Protein AF-K1SE15-F1 (afdb_monomer)

Secondary structure (DSSP, 8-state):
--TTT---------SS-EEEEEE-SSSTTEEEEEE--SS--SS-EEEEETTSS-EEESS---TT--EEEEEE-SSSEEEEEE-B-STTGGGS--EEEEEETTT--EEEEE---SGGGGEETTTTEE-BSEEEEEE-TTSSEEEEEETTS-EEEEETTT--EEEEE----SSS------

Mean predicted aligned error: 4.51 Å

Foldseek 3Di:
DPPVPPDDDDQDDDPADKADWDADPADGQKIWIFRDDVFADQQTIWIAGSNNPDTDRLARDDPLFRKDQWDDQENFKIKTWTWFQDPSNVPDDTAIWIAGNVPRDIDDQDKDDDQLLQDADVPDGRTMYFDHWHAHHVRQWIWTAGSNQWIWIAGRPPRDIDTDDHPQDPPPHGDHDD

Structure (mmCIF, N/CA/C/O backbone):
data_AF-K1SE15-F1
#
_entry.id   AF-K1SE15-F1
#
loop_
_atom_site.group_PDB
_atom_site.id
_atom_site.type_symbol
_atom_site.label_atom_id
_atom_site.label_alt_id
_atom_site.label_comp_id
_atom_site.label_asym_id
_atom_site.label_entity_id
_atom_site.label_seq_id
_atom_site.pdbx_PDB_ins_code
_atom_site.Cartn_x
_atom_site.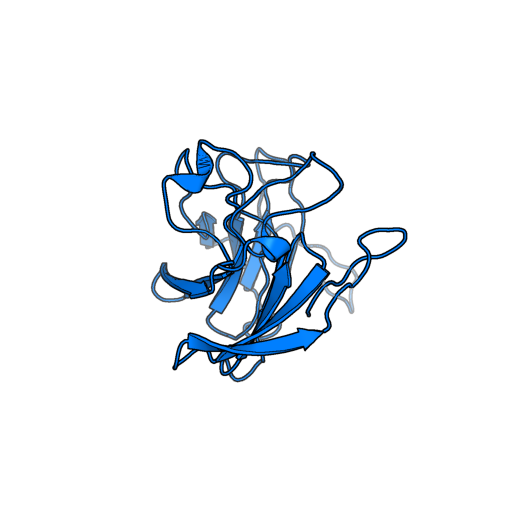Cartn_y
_atom_site.Cartn_z
_atom_site.occupancy
_atom_site.B_iso_or_equiv
_atom_site.auth_seq_id
_atom_site.auth_comp_id
_atom_site.auth_asym_id
_atom_site.auth_atom_id
_atom_site.pdbx_PDB_model_num
ATOM 1 N N . MET A 1 1 ? -14.853 11.229 15.461 1.00 87.12 1 MET A N 1
ATOM 2 C CA . MET A 1 1 ? -15.793 12.355 15.628 1.00 87.12 1 MET A CA 1
A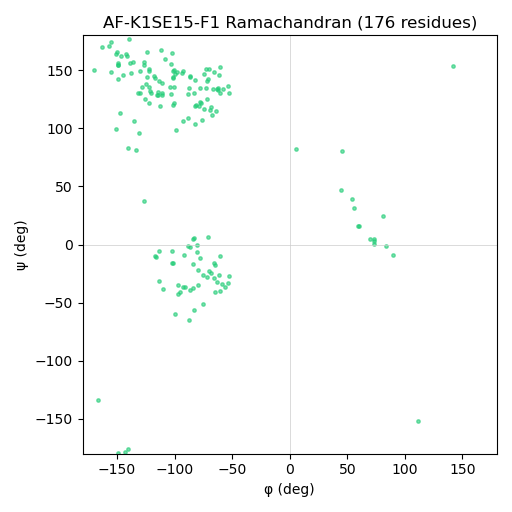TOM 3 C C . MET A 1 1 ? -17.181 11.862 15.281 1.00 87.12 1 MET A C 1
ATOM 5 O O . MET A 1 1 ? -17.353 11.275 14.219 1.00 87.12 1 MET A O 1
ATOM 9 N N . ASN A 1 2 ? -18.148 12.074 16.161 1.00 92.06 2 ASN A N 1
ATOM 10 C CA . ASN A 1 2 ? -19.554 11.921 15.830 1.00 92.06 2 ASN A CA 1
ATOM 11 C C . ASN A 1 2 ? -19.973 13.118 14.964 1.00 92.06 2 ASN A C 1
ATOM 13 O O . ASN A 1 2 ? -19.895 14.257 15.413 1.00 92.06 2 ASN A O 1
ATOM 17 N N . LEU A 1 3 ? -20.379 12.871 13.716 1.00 93.56 3 LEU A N 1
ATOM 18 C CA . LEU A 1 3 ? -20.700 13.947 12.768 1.00 93.56 3 LEU A CA 1
ATOM 19 C C . LEU A 1 3 ? -21.985 14.707 13.125 1.00 93.56 3 LEU A C 1
ATOM 21 O O . LEU A 1 3 ? -22.136 15.855 12.721 1.00 93.56 3 LEU A O 1
ATOM 25 N N . SER A 1 4 ? -22.892 14.092 13.886 1.00 97.25 4 SER A N 1
ATOM 26 C CA . SER A 1 4 ? -24.151 14.716 14.303 1.00 97.25 4 SER A CA 1
ATOM 27 C C . SER A 1 4 ? -23.980 15.582 15.549 1.00 97.25 4 SER A C 1
ATOM 29 O O . SER A 1 4 ? -24.623 16.621 15.660 1.00 97.25 4 SER A O 1
ATOM 31 N N . THR A 1 5 ? -23.138 15.158 16.498 1.00 97.31 5 THR A N 1
ATOM 32 C CA . THR A 1 5 ? -22.954 15.854 17.786 1.00 97.31 5 THR A CA 1
ATOM 33 C C . THR A 1 5 ? -21.677 16.688 17.856 1.00 97.31 5 THR A C 1
ATOM 35 O O . THR A 1 5 ? -21.538 17.511 18.756 1.00 97.31 5 THR A O 1
ATOM 38 N N . GLY A 1 6 ? -20.726 16.474 16.944 1.00 97.31 6 GLY A N 1
ATOM 39 C CA . GLY A 1 6 ? -19.388 17.068 16.998 1.00 97.31 6 GLY A CA 1
ATOM 40 C C . GLY A 1 6 ? -18.476 16.454 18.064 1.00 97.31 6 GLY A C 1
ATOM 41 O O . GLY A 1 6 ? -17.322 16.859 18.184 1.00 97.31 6 GLY A O 1
ATOM 42 N N . GLU A 1 7 ? -18.955 15.467 18.826 1.00 97.19 7 GLU A N 1
ATOM 43 C CA . GLU A 1 7 ? -18.184 14.833 19.892 1.00 97.19 7 GLU A CA 1
ATOM 44 C C . GLU A 1 7 ? -16.939 14.132 19.331 1.00 97.19 7 GLU A C 1
ATOM 46 O O . GLU A 1 7 ? -16.998 13.381 18.348 1.00 97.19 7 GLU A O 1
ATOM 51 N N . VAL A 1 8 ? -15.790 14.367 19.963 1.00 95.19 8 VAL A N 1
ATOM 52 C CA . VAL A 1 8 ? -14.519 13.732 19.613 1.00 95.19 8 VAL A CA 1
ATOM 53 C C . VAL A 1 8 ? -14.108 12.803 20.742 1.00 95.19 8 VAL A C 1
ATOM 55 O O . VAL A 1 8 ? -13.873 13.235 21.865 1.00 95.19 8 VAL A O 1
ATOM 58 N N . THR A 1 9 ? -13.981 11.524 20.412 1.00 93.94 9 THR A N 1
ATOM 59 C CA . THR A 1 9 ? -13.481 10.495 21.321 1.00 93.94 9 THR A CA 1
ATOM 60 C C . THR A 1 9 ? -12.024 10.208 20.997 1.00 93.94 9 THR A C 1
ATOM 62 O O . THR A 1 9 ? -11.648 10.080 19.829 1.00 93.94 9 THR A O 1
ATOM 65 N N . LYS A 1 10 ? -11.204 10.106 22.039 1.00 95.31 10 LYS A N 1
ATOM 66 C CA . LYS A 1 10 ? -9.825 9.638 21.927 1.00 95.31 10 LYS A CA 1
ATOM 67 C C . LYS A 1 10 ? -9.811 8.128 21.668 1.00 95.31 10 LYS A C 1
ATOM 69 O O . LYS A 1 10 ? -10.524 7.400 22.348 1.00 95.31 10 LYS A O 1
ATOM 74 N N . VAL A 1 11 ? -8.983 7.686 20.720 1.00 96.19 11 VAL A N 1
ATOM 75 C CA . VAL A 1 11 ? -8.812 6.262 20.374 1.00 96.19 11 VAL A CA 1
ATOM 76 C C . VAL A 1 11 ? -7.551 5.697 21.036 1.00 96.19 11 VAL A C 1
ATOM 78 O O . VAL A 1 11 ? -7.644 4.804 21.868 1.00 96.19 11 VAL A O 1
ATOM 81 N N . ILE A 1 12 ? -6.381 6.262 20.724 1.00 96.38 12 ILE A N 1
ATOM 82 C CA . ILE A 1 12 ? -5.067 5.861 21.259 1.00 96.38 12 ILE A CA 1
ATOM 83 C C . ILE A 1 12 ? -4.142 7.083 21.392 1.00 96.38 12 ILE A C 1
ATOM 85 O O . ILE A 1 12 ? -4.394 8.109 20.759 1.00 96.38 12 ILE A O 1
ATOM 89 N N . ASP A 1 13 ? -3.072 6.962 22.184 1.00 96.56 13 ASP A N 1
ATOM 90 C CA . ASP A 1 13 ? -1.899 7.850 22.121 1.00 96.56 13 ASP A CA 1
ATOM 91 C C . ASP A 1 13 ? -0.756 7.152 21.375 1.00 96.56 13 ASP A C 1
ATOM 93 O O . ASP A 1 13 ? -0.600 5.934 21.469 1.00 96.56 13 ASP A O 1
ATOM 97 N N . THR A 1 14 ? 0.079 7.928 20.685 1.00 97.00 14 THR A N 1
ATOM 98 C CA . THR A 1 14 ? 1.306 7.442 20.041 1.00 97.00 14 THR A CA 1
ATOM 99 C C . THR A 1 14 ? 2.510 8.229 20.543 1.00 97.00 14 THR A C 1
ATOM 101 O O . THR A 1 14 ? 2.432 9.440 20.736 1.00 97.00 14 THR A O 1
ATOM 104 N N . GLU A 1 15 ? 3.656 7.567 20.693 1.00 96.50 15 GLU A N 1
ATOM 105 C CA . GLU A 1 15 ? 4.931 8.223 21.046 1.00 96.50 15 GLU A CA 1
ATOM 106 C C . GLU A 1 15 ? 5.627 8.875 19.837 1.00 96.50 15 GLU A C 1
ATOM 108 O O . GLU A 1 15 ? 6.697 9.468 19.949 1.00 96.50 15 GLU A O 1
ATOM 113 N N . PHE A 1 16 ? 5.016 8.761 18.660 1.00 96.88 16 PHE A N 1
ATOM 114 C CA . PHE A 1 16 ? 5.502 9.299 17.399 1.00 96.88 16 PHE A CA 1
ATOM 115 C C . PHE A 1 16 ? 4.461 10.216 16.752 1.00 96.88 16 PHE A C 1
ATOM 117 O O . PHE A 1 16 ? 3.282 10.218 17.120 1.00 96.88 16 PHE A O 1
ATOM 124 N N . LYS A 1 17 ? 4.894 10.997 15.758 1.00 97.31 17 LYS A N 1
ATOM 125 C CA . LYS A 1 17 ? 4.007 11.874 14.993 1.00 97.31 17 LYS A CA 1
ATOM 126 C C . LYS A 1 17 ? 3.082 11.030 14.118 1.00 97.31 17 LYS A C 1
ATOM 128 O O . LYS A 1 17 ? 3.541 10.367 13.196 1.00 97.31 17 LYS A O 1
ATOM 133 N N . THR A 1 18 ? 1.782 11.087 14.388 1.00 96.81 18 THR A N 1
ATOM 134 C CA . THR A 1 18 ? 0.779 10.407 13.562 1.00 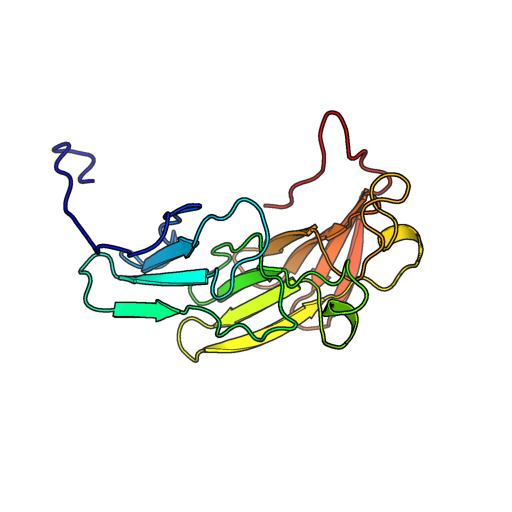96.81 18 THR A CA 1
ATOM 135 C C . THR A 1 18 ? 0.502 11.199 12.280 1.00 96.81 18 THR A C 1
ATOM 137 O O . THR A 1 18 ? 0.303 12.415 12.324 1.00 96.81 18 THR A O 1
ATOM 140 N N . GLY A 1 19 ? 0.455 10.506 11.143 1.00 95.62 19 GLY A N 1
ATOM 141 C CA . GLY A 1 19 ? 0.062 11.041 9.841 1.00 95.62 19 GLY A CA 1
ATOM 142 C C . GLY A 1 19 ? -0.802 10.062 9.047 1.00 95.62 19 GLY A C 1
ATOM 143 O O . GLY A 1 19 ? -1.086 8.955 9.502 1.00 95.62 19 GLY A O 1
ATOM 144 N N . HIS A 1 20 ? -1.248 10.505 7.869 1.00 95.12 20 HIS A N 1
ATOM 145 C CA . HIS A 1 20 ? -1.955 9.689 6.872 1.00 95.12 20 HIS A CA 1
ATOM 146 C C . HIS A 1 20 ? -3.063 8.772 7.437 1.00 95.12 20 HIS A C 1
ATOM 148 O O . HIS A 1 20 ? -3.148 7.585 7.125 1.00 95.12 20 HIS A O 1
ATOM 154 N N . ILE A 1 21 ? -3.917 9.328 8.302 1.00 96.50 21 ILE A N 1
ATOM 155 C CA . ILE A 1 21 ? -4.984 8.572 8.965 1.00 96.50 21 ILE A CA 1
ATOM 156 C C . ILE A 1 21 ? -6.083 8.232 7.956 1.00 96.50 21 ILE A C 1
ATOM 158 O O . ILE A 1 21 ? -6.677 9.113 7.334 1.00 96.50 21 ILE A O 1
ATOM 162 N N . GLN A 1 22 ? -6.400 6.948 7.852 1.00 96.31 22 GLN A N 1
ATOM 163 C CA . GLN A 1 22 ? -7.435 6.395 6.997 1.00 96.31 22 GLN A CA 1
ATOM 164 C C . GLN A 1 22 ? -8.395 5.559 7.835 1.00 96.31 22 GLN A C 1
ATOM 166 O O . GLN A 1 22 ? -7.989 4.612 8.505 1.00 96.31 22 GLN A O 1
ATOM 171 N N . ALA A 1 23 ? -9.684 5.879 7.757 1.00 95.56 23 ALA A N 1
ATOM 172 C CA . ALA A 1 23 ? -10.734 4.991 8.234 1.00 95.56 23 ALA A CA 1
ATOM 173 C C . ALA A 1 23 ? -11.137 4.031 7.107 1.00 95.56 23 ALA A C 1
ATOM 175 O O . ALA A 1 23 ? -11.346 4.458 5.965 1.00 95.56 23 ALA A O 1
ATOM 176 N N . SER A 1 24 ? -11.281 2.747 7.428 1.00 96.12 24 SER A N 1
ATOM 177 C CA . SER A 1 24 ? -11.761 1.750 6.475 1.00 96.12 24 SER A CA 1
ATOM 178 C C . SER A 1 24 ? -13.164 2.103 5.991 1.00 96.12 24 SER A C 1
ATOM 180 O O . SER A 1 24 ? -14.087 2.336 6.774 1.00 96.12 24 SER A O 1
ATOM 182 N N . ARG A 1 25 ? -13.344 2.091 4.669 1.00 92.94 25 ARG A N 1
ATOM 183 C CA . ARG A 1 25 ? -14.658 2.246 4.022 1.00 92.94 25 ARG A CA 1
ATOM 184 C C . ARG A 1 25 ? -15.461 0.940 4.010 1.00 92.94 25 ARG A C 1
ATOM 186 O O . ARG A 1 25 ? -16.608 0.939 3.576 1.00 92.94 25 ARG A O 1
ATOM 193 N N . PHE A 1 26 ? -14.850 -0.164 4.441 1.00 95.25 26 PHE A N 1
ATOM 194 C CA . PHE A 1 26 ? -15.376 -1.521 4.285 1.00 95.25 26 PHE A CA 1
ATOM 195 C C . PHE A 1 26 ? -15.739 -2.182 5.616 1.00 95.25 26 PHE A C 1
ATOM 197 O O . PHE A 1 26 ? -16.656 -3.003 5.673 1.00 95.25 26 PHE A O 1
ATOM 204 N N . THR A 1 27 ? -15.023 -1.833 6.682 1.00 96.88 27 THR A N 1
ATOM 205 C CA . THR A 1 27 ? -15.246 -2.361 8.026 1.00 96.88 27 THR A CA 1
ATOM 206 C C . THR A 1 27 ? -15.199 -1.194 9.012 1.00 96.88 27 THR A C 1
ATOM 208 O O . THR A 1 27 ? -14.120 -0.657 9.270 1.00 96.88 27 THR A O 1
ATOM 211 N N . PRO A 1 28 ? -16.351 -0.758 9.551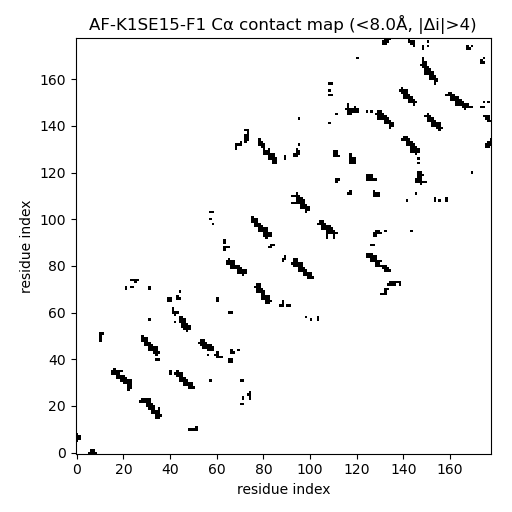 1.00 95.88 28 PRO A N 1
ATOM 212 C CA . PRO A 1 28 ? -16.392 0.330 10.517 1.00 95.88 28 PRO A CA 1
ATOM 213 C C . PRO A 1 28 ? -15.464 0.077 11.706 1.00 95.88 28 PRO A C 1
ATOM 215 O O . PRO A 1 28 ? -15.425 -1.024 12.249 1.00 95.88 28 PRO A O 1
ATOM 218 N N . GLY A 1 29 ? -14.739 1.115 12.113 1.00 96.44 29 GLY A N 1
ATOM 219 C CA . GLY A 1 29 ? -13.842 1.068 13.264 1.00 96.44 29 GLY A CA 1
ATOM 220 C C . GLY A 1 29 ? -12.413 0.631 12.954 1.00 96.44 29 GLY A C 1
ATOM 221 O O . GLY A 1 29 ? -11.565 0.789 13.819 1.00 96.44 29 GLY A O 1
ATOM 222 N N . GLU A 1 30 ? -12.104 0.147 11.752 1.00 98.25 30 GLU A N 1
ATOM 223 C CA . GLU A 1 30 ? -10.720 -0.147 11.366 1.00 98.25 30 GLU A CA 1
ATOM 224 C C . GLU A 1 30 ? -10.005 1.109 10.876 1.00 98.25 30 GLU A C 1
ATOM 226 O O . GLU A 1 30 ? -10.525 1.838 10.024 1.00 98.25 30 GLU A O 1
ATOM 231 N N . ILE A 1 31 ? -8.810 1.357 11.410 1.00 98.19 31 ILE A N 1
ATOM 232 C CA . ILE A 1 31 ? -8.031 2.563 11.142 1.00 98.19 31 ILE A CA 1
ATOM 233 C C . ILE A 1 31 ? -6.598 2.162 10.794 1.00 98.19 31 ILE A C 1
ATOM 235 O O . ILE A 1 31 ? -5.960 1.403 11.520 1.00 98.19 31 ILE A O 1
ATOM 239 N N . VAL A 1 32 ? -6.086 2.709 9.693 1.00 98.19 32 VAL A N 1
ATOM 240 C CA . VAL A 1 32 ? -4.669 2.652 9.312 1.00 98.19 32 VAL A CA 1
ATOM 241 C C . VAL A 1 32 ? -4.104 4.057 9.362 1.00 98.19 32 VAL A C 1
ATOM 243 O O . VAL A 1 32 ? -4.780 5.019 9.007 1.00 98.19 32 VAL A O 1
ATOM 246 N N . PHE A 1 33 ? -2.875 4.186 9.833 1.00 97.69 33 PHE A N 1
ATOM 247 C CA . PHE A 1 33 ? -2.166 5.456 9.926 1.00 97.69 33 PHE A CA 1
ATOM 248 C C . PHE A 1 33 ? -0.661 5.203 9.908 1.00 97.69 33 PHE A C 1
ATOM 250 O O . PHE A 1 33 ? -0.216 4.049 9.941 1.00 97.69 33 PHE A O 1
ATOM 257 N N . CYS A 1 34 ? 0.129 6.276 9.868 1.00 97.75 34 CYS A N 1
ATOM 258 C CA . CYS A 1 34 ? 1.577 6.160 9.833 1.00 97.75 34 CYS A CA 1
ATOM 259 C C . CYS A 1 34 ? 2.308 6.950 10.919 1.00 97.75 34 CYS A C 1
ATOM 261 O O . CYS A 1 34 ? 1.807 7.945 11.448 1.00 97.75 34 CYS A O 1
ATOM 263 N N . ASN A 1 35 ? 3.530 6.499 11.208 1.00 97.75 35 ASN A N 1
ATOM 264 C CA . ASN A 1 35 ? 4.572 7.322 11.806 1.00 97.75 35 ASN A CA 1
ATOM 265 C C . ASN A 1 35 ? 5.156 8.253 10.729 1.00 97.75 35 ASN A C 1
ATOM 267 O O . ASN A 1 35 ? 5.867 7.807 9.828 1.00 97.75 35 ASN A O 1
ATOM 271 N N . GLU A 1 36 ? 4.824 9.538 10.812 1.00 95.69 36 GLU A N 1
ATOM 272 C CA . GLU A 1 36 ? 5.177 10.553 9.825 1.00 95.69 36 GLU A CA 1
ATOM 273 C C . GLU A 1 36 ? 6.540 11.189 10.127 1.00 95.69 36 GLU A C 1
ATOM 275 O O . GLU A 1 36 ? 6.680 12.003 11.045 1.00 95.69 36 GLU A O 1
ATOM 280 N N . THR A 1 37 ? 7.534 10.866 9.301 1.00 94.75 37 THR A N 1
ATOM 281 C CA . THR A 1 37 ? 8.911 11.375 9.405 1.00 94.75 37 THR A CA 1
ATOM 282 C C . THR A 1 37 ? 9.313 12.283 8.237 1.00 94.75 37 THR A C 1
ATOM 284 O O . THR A 1 37 ? 10.409 12.843 8.251 1.00 94.75 37 THR A O 1
ATOM 287 N N . GLY A 1 38 ? 8.461 12.440 7.215 1.00 86.56 38 GLY A N 1
ATOM 288 C CA . GLY A 1 38 ? 8.809 13.065 5.934 1.00 86.56 38 GLY A CA 1
ATOM 289 C C . GLY A 1 38 ? 9.703 12.201 5.031 1.00 86.56 38 GLY A C 1
ATOM 290 O O . GLY A 1 38 ? 10.141 12.671 3.983 1.00 86.56 38 GLY A O 1
ATOM 291 N N . GLY A 1 39 ? 9.993 10.957 5.422 1.00 87.31 39 GLY A N 1
ATOM 292 C CA . GLY A 1 39 ? 10.876 10.049 4.696 1.00 87.31 39 GLY A CA 1
ATOM 293 C C . GLY A 1 39 ? 10.762 8.612 5.199 1.00 87.31 39 GLY A C 1
ATOM 294 O O . GLY A 1 39 ? 9.659 8.095 5.360 1.00 87.31 39 GLY A O 1
ATOM 295 N N . ASP A 1 40 ? 11.910 7.967 5.405 1.00 90.81 40 ASP A N 1
ATOM 296 C CA . ASP A 1 40 ? 11.983 6.611 5.959 1.00 90.81 40 ASP A CA 1
ATOM 297 C C . ASP A 1 40 ? 11.592 6.614 7.443 1.00 90.81 40 ASP A C 1
ATOM 299 O O . ASP A 1 40 ? 11.821 7.598 8.158 1.00 90.81 40 ASP A O 1
ATOM 303 N N . ALA A 1 41 ? 11.044 5.507 7.928 1.00 93.62 41 ALA A N 1
ATOM 304 C CA . ALA A 1 41 ? 10.743 5.304 9.338 1.00 93.62 41 ALA A CA 1
ATOM 305 C C . ALA A 1 41 ? 11.137 3.881 9.734 1.00 93.62 41 ALA A C 1
ATOM 307 O O . ALA A 1 41 ? 11.014 2.961 8.945 1.00 93.62 41 ALA A O 1
ATOM 308 N N . HIS A 1 42 ? 11.568 3.673 10.982 1.00 93.12 42 HIS A N 1
ATOM 309 C CA . HIS A 1 42 ? 11.870 2.316 11.459 1.00 93.12 42 HIS A CA 1
ATOM 310 C C . HIS A 1 42 ? 10.620 1.412 11.476 1.00 93.12 42 HIS A C 1
ATOM 312 O O . HIS A 1 42 ? 10.717 0.198 11.339 1.00 93.12 42 HIS A O 1
ATOM 318 N N . GLN A 1 43 ? 9.451 2.006 11.722 1.00 97.56 43 GLN A N 1
ATOM 319 C CA . GLN A 1 43 ? 8.151 1.345 11.669 1.00 97.56 43 GLN A CA 1
ATOM 320 C C . GLN A 1 43 ? 7.110 2.395 11.276 1.00 97.56 43 GLN A C 1
ATOM 322 O O . GLN A 1 43 ? 6.679 3.203 12.109 1.00 97.56 43 GLN A O 1
ATOM 327 N N . ARG A 1 44 ? 6.742 2.412 9.998 1.00 97.62 44 ARG A N 1
ATOM 328 C CA . ARG A 1 44 ? 5.831 3.373 9.388 1.00 97.62 44 ARG A CA 1
ATOM 329 C C . ARG A 1 44 ? 4.382 2.988 9.600 1.00 97.62 44 ARG A C 1
ATOM 331 O O . ARG A 1 44 ? 3.636 3.821 10.092 1.00 97.62 44 ARG A O 1
ATOM 338 N N . MET A 1 45 ? 3.970 1.789 9.191 1.00 98.12 45 MET A N 1
ATOM 339 C CA . MET A 1 45 ? 2.546 1.445 9.076 1.00 98.12 45 MET A CA 1
ATOM 340 C C . MET A 1 45 ? 1.971 0.888 10.377 1.00 98.12 45 MET A C 1
ATOM 342 O O . MET A 1 45 ? 2.497 -0.081 10.931 1.00 98.12 45 MET A O 1
ATOM 346 N N . TRP A 1 46 ? 0.842 1.444 10.812 1.00 98.31 46 TRP A N 1
ATOM 347 C CA . TRP A 1 46 ? 0.141 1.039 12.028 1.00 98.31 46 TRP A CA 1
ATOM 348 C C . TRP A 1 46 ? -1.342 0.807 11.767 1.00 98.31 46 TRP A C 1
ATOM 350 O O . TRP A 1 46 ? -1.951 1.442 10.904 1.00 98.31 46 TRP A O 1
ATOM 360 N N . PHE A 1 47 ? -1.915 -0.108 12.541 1.00 98.50 47 PHE A N 1
ATOM 361 C CA . PHE A 1 47 ? -3.337 -0.417 12.544 1.00 98.50 47 PHE A CA 1
ATOM 362 C C . PHE A 1 47 ? -3.893 -0.285 13.960 1.00 98.50 47 PHE A C 1
ATOM 364 O O . PHE A 1 47 ? -3.272 -0.755 14.921 1.00 98.50 47 PHE A O 1
ATOM 371 N N . CYS A 1 48 ? -5.081 0.303 14.087 1.00 98.25 48 CYS A N 1
ATOM 372 C CA . CYS A 1 48 ? -5.858 0.233 15.315 1.00 98.25 48 CYS A CA 1
ATOM 373 C C . CYS A 1 48 ? -7.363 0.092 15.068 1.00 98.25 48 CYS A C 1
ATOM 375 O O . CYS A 1 48 ? -7.874 0.376 13.981 1.00 98.25 48 CYS A O 1
ATOM 377 N N . THR A 1 49 ? -8.076 -0.348 16.103 1.00 98.00 49 THR A N 1
ATOM 378 C CA . THR A 1 49 ? -9.538 -0.282 16.157 1.00 98.00 49 THR A CA 1
ATOM 379 C C . THR A 1 49 ? -9.991 1.009 16.835 1.00 98.00 49 THR A C 1
ATOM 381 O O . THR A 1 49 ? -9.325 1.530 17.724 1.00 98.00 49 THR A O 1
ATOM 384 N N . ALA A 1 50 ? -11.150 1.533 16.439 1.00 96.50 50 ALA A N 1
ATOM 385 C CA . ALA A 1 50 ? -11.706 2.781 16.966 1.00 96.50 50 ALA A CA 1
ATOM 386 C C . ALA A 1 50 ? -12.076 2.715 18.459 1.00 96.50 50 ALA A C 1
ATOM 388 O O . ALA A 1 50 ? -12.227 3.759 19.087 1.00 96.50 50 ALA A O 1
ATOM 389 N N . ASP A 1 51 ? -12.209 1.511 19.020 1.00 96.00 51 ASP A N 1
ATOM 390 C CA . ASP A 1 51 ? -12.367 1.278 20.460 1.00 96.00 51 ASP A CA 1
ATOM 391 C C . ASP A 1 51 ? -11.026 1.162 21.214 1.00 96.00 51 ASP A C 1
ATOM 393 O O . ASP A 1 51 ? -11.017 0.993 22.431 1.00 96.00 51 ASP A O 1
ATOM 397 N N . GLY A 1 52 ? -9.895 1.244 20.504 1.00 96.12 52 GLY A N 1
ATOM 398 C CA . GLY A 1 52 ? -8.542 1.182 21.056 1.00 96.12 52 GLY A CA 1
ATOM 399 C C . GLY 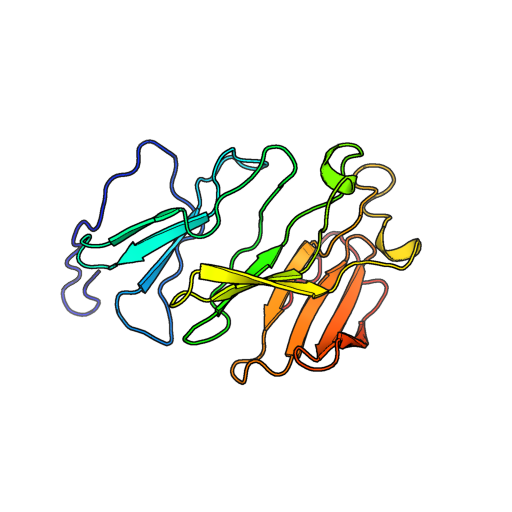A 1 52 ? -8.093 -0.206 21.524 1.00 96.12 52 GLY A C 1
ATOM 400 O O . GLY A 1 52 ? -6.991 -0.330 22.053 1.00 96.12 52 GLY A O 1
ATOM 401 N N . THR A 1 53 ? -8.905 -1.253 21.345 1.00 97.19 53 THR A N 1
ATOM 402 C CA . THR A 1 53 ? -8.587 -2.608 21.837 1.00 97.19 53 THR A CA 1
ATOM 403 C C . THR A 1 53 ? -7.477 -3.291 21.042 1.00 97.19 53 THR A C 1
ATOM 405 O O . THR A 1 53 ? -6.740 -4.113 21.588 1.00 97.19 53 THR A O 1
ATOM 408 N N . VAL A 1 54 ? -7.324 -2.932 19.767 1.00 97.69 54 VAL A N 1
ATOM 409 C CA . VAL A 1 54 ? -6.222 -3.368 18.911 1.00 97.69 54 VAL A CA 1
ATOM 410 C C . VAL A 1 54 ? -5.376 -2.158 18.554 1.00 97.69 54 VAL A C 1
ATOM 412 O O . VAL A 1 54 ? -5.884 -1.169 18.034 1.00 97.69 54 VAL A O 1
ATOM 415 N N . PHE A 1 55 ? -4.070 -2.270 18.777 1.00 97.94 55 PHE A N 1
ATOM 416 C CA . PHE A 1 55 ? -3.061 -1.335 18.295 1.00 97.94 55 PHE A CA 1
ATOM 417 C C . PHE A 1 55 ? -1.777 -2.116 18.016 1.00 97.94 55 PHE A C 1
ATOM 419 O O . PHE A 1 55 ? -1.183 -2.689 18.930 1.00 97.94 55 PHE A O 1
ATOM 426 N N . LYS A 1 56 ? -1.380 -2.203 16.743 1.00 97.69 56 LYS A N 1
ATOM 427 C CA . LYS A 1 56 ? -0.217 -2.992 16.321 1.00 97.69 56 LYS A CA 1
ATOM 428 C C . LYS A 1 56 ? 0.478 -2.389 15.097 1.00 97.69 56 LYS A C 1
ATOM 430 O O . LYS A 1 56 ? -0.179 -1.697 14.310 1.00 97.69 56 LYS A O 1
ATOM 435 N N . PRO A 1 57 ? 1.776 -2.677 14.889 1.00 97.94 57 PRO A N 1
ATOM 436 C CA . PRO A 1 57 ? 2.386 -2.541 13.573 1.00 97.94 57 PRO A CA 1
ATOM 437 C C . PRO A 1 57 ? 1.549 -3.312 12.554 1.00 97.94 57 PRO A C 1
ATOM 439 O O . PRO A 1 57 ? 1.200 -4.468 12.801 1.00 97.94 57 PRO A O 1
ATOM 442 N N . LEU A 1 58 ? 1.207 -2.676 11.435 1.00 98.25 58 LEU A N 1
ATOM 443 C CA . LEU A 1 58 ? 0.453 -3.355 10.384 1.00 98.25 58 LEU A CA 1
ATOM 444 C C . LEU A 1 58 ? 1.373 -4.312 9.619 1.00 98.25 58 LEU A C 1
ATOM 446 O O . LEU A 1 58 ? 1.075 -5.491 9.514 1.00 98.25 58 LEU A O 1
ATOM 450 N N . TYR A 1 59 ? 2.519 -3.818 9.158 1.00 97.94 59 TYR A N 1
ATOM 451 C CA . TYR A 1 59 ? 3.567 -4.607 8.511 1.00 97.94 59 TYR A CA 1
ATOM 452 C C . TYR A 1 59 ? 4.857 -4.465 9.316 1.00 97.94 59 TYR A C 1
ATOM 454 O O . TYR A 1 59 ? 5.240 -3.346 9.650 1.00 97.94 59 TYR A O 1
ATOM 462 N N . LYS A 1 60 ? 5.520 -5.576 9.654 1.00 96.62 60 LYS A N 1
ATOM 463 C CA . LYS A 1 60 ? 6.767 -5.546 10.427 1.00 96.62 60 LYS A CA 1
ATOM 464 C C . LYS A 1 60 ? 7.949 -5.263 9.504 1.00 96.62 60 LYS A C 1
ATOM 466 O O . LYS A 1 60 ? 8.412 -6.158 8.804 1.00 96.62 60 LYS A O 1
ATOM 471 N N . GLU A 1 61 ? 8.443 -4.034 9.552 1.00 96.12 61 GLU A N 1
ATOM 472 C CA . GLU A 1 61 ? 9.528 -3.576 8.685 1.00 96.12 61 GLU A CA 1
ATOM 473 C C . GLU A 1 61 ? 10.893 -4.140 9.100 1.00 96.12 61 GLU A C 1
ATOM 475 O O . GLU A 1 61 ? 11.195 -4.365 10.277 1.00 96.12 61 GLU A O 1
ATOM 480 N N . THR A 1 62 ? 11.734 -4.375 8.099 1.00 94.81 62 THR A N 1
ATOM 481 C CA . THR A 1 62 ? 13.146 -4.724 8.230 1.00 94.81 62 THR A CA 1
ATOM 482 C C . THR A 1 62 ? 14.024 -3.502 7.932 1.00 94.81 62 THR A C 1
ATOM 484 O O . THR A 1 62 ? 13.577 -2.563 7.279 1.00 94.81 62 THR A O 1
ATOM 487 N N . PRO A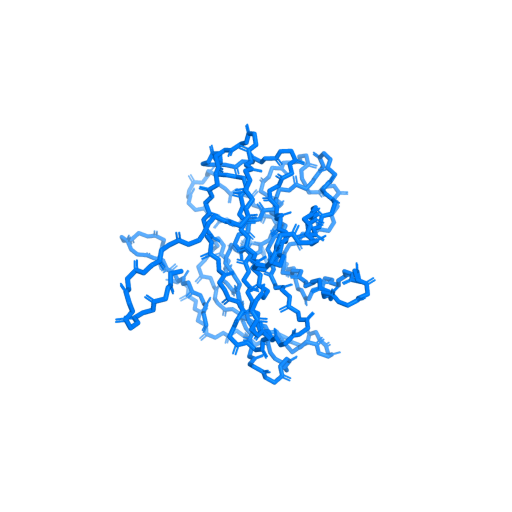 1 63 ? 15.322 -3.510 8.291 1.00 93.62 63 PRO A N 1
ATOM 488 C CA . PRO A 1 63 ? 16.242 -2.421 7.931 1.00 93.62 63 PRO A CA 1
ATOM 489 C C . PRO A 1 63 ? 16.433 -2.189 6.419 1.00 93.62 63 PRO A C 1
ATOM 491 O O . PRO A 1 63 ? 17.105 -1.233 6.013 1.00 93.62 63 PRO A O 1
ATOM 494 N N . LEU A 1 64 ? 15.929 -3.099 5.582 1.00 93.75 64 LEU A N 1
ATOM 495 C CA . LEU A 1 64 ? 15.986 -3.016 4.125 1.00 93.75 64 LEU A CA 1
ATOM 496 C C . LEU A 1 64 ? 14.660 -2.559 3.509 1.00 93.75 64 LEU A C 1
ATOM 498 O O . LEU A 1 64 ? 14.619 -2.331 2.298 1.00 93.75 64 LEU A O 1
ATOM 502 N N . ASP A 1 65 ? 13.613 -2.410 4.318 1.00 94.62 65 ASP A N 1
ATOM 503 C CA . ASP A 1 65 ? 12.347 -1.841 3.890 1.00 94.62 65 ASP A CA 1
ATOM 504 C C . ASP A 1 65 ? 12.428 -0.315 3.912 1.00 94.62 65 ASP A C 1
ATOM 506 O O . ASP A 1 65 ? 13.052 0.288 4.780 1.00 94.62 65 ASP A O 1
ATOM 510 N N . TRP A 1 66 ? 11.801 0.299 2.916 1.00 94.19 66 TRP A N 1
ATOM 511 C CA . TRP A 1 66 ? 11.374 1.690 2.975 1.00 94.19 66 TRP A CA 1
ATOM 512 C C . TRP A 1 66 ? 9.926 1.693 2.517 1.00 94.19 66 TRP A C 1
ATOM 514 O O . TRP A 1 66 ? 9.645 1.662 1.314 1.00 94.19 66 TRP A O 1
ATOM 524 N N . VAL A 1 67 ? 9.012 1.665 3.478 1.00 95.38 67 VAL A N 1
ATOM 525 C CA . VAL A 1 67 ? 7.577 1.547 3.225 1.00 95.38 67 VAL A CA 1
ATOM 526 C C . VAL A 1 67 ? 6.953 2.916 2.995 1.00 95.38 67 VAL A C 1
ATOM 528 O O . VAL A 1 67 ? 7.362 3.903 3.606 1.00 95.38 67 VAL A O 1
ATOM 531 N N . THR A 1 68 ? 5.966 3.004 2.105 1.00 93.38 68 THR A N 1
ATOM 532 C CA . THR A 1 68 ? 5.212 4.241 1.867 1.00 93.38 68 THR A CA 1
ATOM 533 C C . THR A 1 68 ? 3.883 4.005 1.131 1.00 93.38 68 THR A C 1
ATOM 535 O O . THR A 1 68 ? 3.638 2.918 0.606 1.00 93.38 68 THR A O 1
ATOM 538 N N . HIS A 1 69 ? 3.053 5.051 1.059 1.00 93.19 69 HIS A N 1
ATOM 539 C CA . HIS A 1 69 ? 1.795 5.136 0.300 1.00 93.19 69 HIS A CA 1
ATOM 540 C C . HIS A 1 69 ? 0.788 4.019 0.612 1.00 93.19 69 HIS A C 1
ATOM 542 O O . HIS A 1 69 ? 0.116 3.499 -0.275 1.00 93.19 69 HIS A O 1
ATOM 548 N N . GLU A 1 70 ? 0.683 3.648 1.885 1.00 95.19 70 GLU A N 1
ATOM 549 C CA . GLU A 1 70 ? -0.269 2.653 2.363 1.00 95.19 70 GLU A CA 1
ATOM 550 C C . GLU A 1 70 ? -1.729 3.082 2.167 1.00 95.19 70 GLU A C 1
ATOM 552 O O . GLU A 1 70 ? -2.095 4.200 2.507 1.00 95.19 70 GLU A O 1
ATOM 557 N N . THR A 1 71 ? -2.601 2.209 1.662 1.00 95.00 71 THR A N 1
ATOM 558 C CA . THR A 1 71 ? -4.015 2.524 1.439 1.00 95.00 71 THR A CA 1
ATOM 559 C C . THR A 1 71 ? -4.943 1.321 1.588 1.00 95.00 71 THR A C 1
ATOM 561 O O . THR A 1 71 ? -4.620 0.202 1.186 1.00 95.00 71 THR A O 1
ATOM 564 N N . PHE A 1 72 ? -6.129 1.545 2.163 1.00 96.19 72 PHE A N 1
ATOM 565 C CA . PHE A 1 72 ? -7.205 0.551 2.146 1.00 96.19 72 PHE A CA 1
ATOM 566 C C . PHE A 1 72 ? -7.725 0.363 0.720 1.00 96.19 72 PHE A C 1
ATOM 568 O O . PHE A 1 72 ? -8.424 1.230 0.192 1.00 96.19 72 PHE A O 1
ATOM 575 N N . ALA A 1 73 ? -7.470 -0.806 0.137 1.00 93.00 73 ALA A N 1
ATOM 576 C CA . ALA A 1 73 ? -7.960 -1.131 -1.197 1.00 93.00 73 ALA A CA 1
ATOM 577 C C . ALA A 1 73 ? -9.274 -1.925 -1.153 1.00 93.00 73 ALA A C 1
ATOM 579 O O . ALA A 1 73 ? -10.198 -1.666 -1.927 1.00 93.00 73 ALA A O 1
ATOM 580 N N . THR A 1 74 ? -9.382 -2.876 -0.219 1.00 95.00 74 THR A N 1
ATOM 581 C CA . THR A 1 74 ? -10.571 -3.725 -0.040 1.00 95.00 74 THR A CA 1
ATOM 582 C C . THR A 1 74 ? -10.885 -3.954 1.440 1.00 95.00 74 THR A C 1
ATOM 584 O O . THR A 1 74 ? -10.220 -3.408 2.320 1.00 95.00 74 THR A O 1
ATOM 587 N N . LYS A 1 75 ? -11.903 -4.781 1.725 1.00 96.06 75 LYS A N 1
ATOM 588 C CA . LYS A 1 75 ? -12.284 -5.163 3.092 1.00 96.06 75 LYS A CA 1
ATOM 589 C C . LYS A 1 75 ? -11.146 -5.800 3.890 1.00 96.06 75 LYS A C 1
ATOM 591 O O . LYS A 1 75 ? -11.063 -5.580 5.099 1.00 96.06 75 LYS A O 1
ATOM 596 N N . ASP A 1 76 ? -10.315 -6.588 3.220 1.00 96.94 76 ASP A N 1
ATOM 597 C CA . ASP A 1 76 ? -9.310 -7.420 3.879 1.00 96.94 76 ASP A CA 1
ATOM 598 C C . ASP A 1 76 ? -7.882 -7.034 3.506 1.00 96.94 76 ASP A C 1
ATOM 600 O O . ASP A 1 76 ? -6.959 -7.505 4.156 1.00 96.94 76 ASP A O 1
ATOM 604 N N . PHE A 1 77 ? -7.679 -6.158 2.516 1.00 97.75 77 PHE A N 1
ATOM 605 C CA . PHE A 1 77 ? -6.342 -5.804 2.046 1.00 97.75 77 PHE A CA 1
ATOM 606 C C . PHE A 1 77 ? -6.032 -4.314 2.152 1.00 97.75 77 PHE A C 1
ATOM 608 O O . PHE A 1 77 ? -6.774 -3.461 1.650 1.00 97.75 77 PHE A O 1
ATOM 615 N N . VAL A 1 78 ? -4.856 -4.041 2.715 1.00 98.00 78 VAL A N 1
ATOM 616 C CA . VAL A 1 78 ? -4.148 -2.764 2.594 1.00 98.00 78 VAL A CA 1
ATOM 617 C C . VAL A 1 78 ? -3.017 -2.949 1.594 1.00 98.00 78 VAL A C 1
ATOM 619 O O . VAL A 1 78 ? -2.247 -3.902 1.696 1.00 98.00 78 VAL A O 1
ATOM 622 N N . TYR A 1 79 ? -2.935 -2.046 0.626 1.00 97.69 79 TYR A N 1
ATOM 623 C CA . TYR A 1 79 ? -1.865 -1.994 -0.364 1.00 97.69 79 TYR A CA 1
ATOM 624 C C . TYR A 1 79 ? -0.852 -0.935 0.049 1.00 97.69 79 TYR A C 1
ATOM 626 O O . TYR A 1 79 ? -1.227 0.058 0.659 1.00 97.69 79 TYR A O 1
ATOM 634 N N . PHE A 1 80 ? 0.421 -1.141 -0.249 1.00 96.88 80 PHE A N 1
ATOM 635 C CA . PHE A 1 80 ? 1.498 -0.199 0.039 1.00 96.88 80 PHE A CA 1
ATOM 636 C C . PHE A 1 80 ? 2.677 -0.452 -0.898 1.00 96.88 80 PHE A C 1
ATOM 638 O O . PHE A 1 80 ? 2.720 -1.462 -1.603 1.00 96.88 80 PHE A O 1
ATOM 645 N N . ASN A 1 81 ? 3.655 0.448 -0.891 1.00 94.94 81 ASN A N 1
ATOM 646 C CA . ASN A 1 81 ? 4.885 0.277 -1.648 1.00 94.94 81 ASN A CA 1
ATOM 647 C C . ASN A 1 81 ? 6.081 0.052 -0.728 1.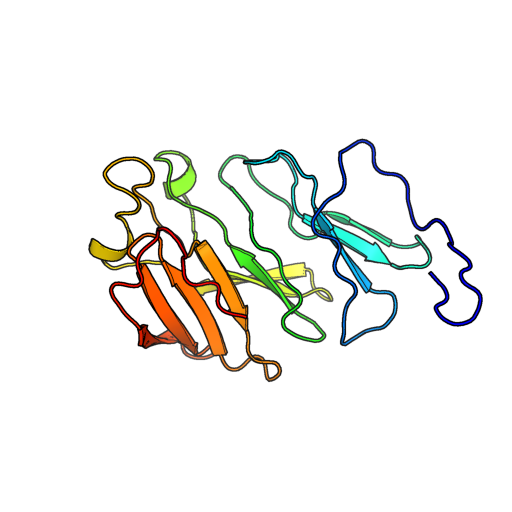00 94.94 81 ASN A C 1
ATOM 649 O O . ASN A 1 81 ? 6.248 0.751 0.270 1.00 94.94 81 ASN A O 1
ATOM 653 N N . ILE A 1 82 ? 6.954 -0.875 -1.120 1.00 94.62 82 ILE A N 1
ATOM 654 C CA . ILE A 1 82 ? 8.326 -0.968 -0.613 1.00 94.62 82 ILE A CA 1
ATOM 655 C C . ILE A 1 82 ? 9.234 -0.357 -1.674 1.00 94.62 82 ILE A C 1
ATOM 657 O O . ILE A 1 82 ? 9.271 -0.826 -2.814 1.00 94.62 82 ILE A O 1
ATOM 661 N N . LEU A 1 83 ? 9.969 0.697 -1.337 1.00 90.56 83 LEU A N 1
ATOM 662 C CA . LEU A 1 83 ? 10.823 1.380 -2.298 1.00 90.56 83 LEU A CA 1
ATOM 663 C C . LEU A 1 83 ? 12.209 0.736 -2.397 1.00 90.56 83 LEU A C 1
ATOM 665 O O . LEU A 1 83 ? 12.801 0.309 -1.416 1.00 90.56 83 LEU A O 1
ATOM 669 N N . GLY A 1 84 ? 12.778 0.745 -3.601 1.00 87.88 84 GLY A N 1
ATOM 670 C CA . GLY A 1 84 ? 14.118 0.233 -3.903 1.00 87.88 84 GLY A CA 1
ATOM 671 C C . GLY A 1 84 ? 14.998 1.260 -4.618 1.00 87.88 84 GLY A C 1
ATOM 672 O O . GLY A 1 84 ? 15.744 0.905 -5.534 1.00 87.88 84 GLY A O 1
ATOM 673 N N . PHE A 1 85 ? 14.902 2.546 -4.263 1.00 82.12 85 PHE A N 1
ATOM 674 C CA . PHE A 1 85 ? 15.677 3.615 -4.917 1.00 82.12 85 PHE A CA 1
ATOM 675 C C . PHE A 1 85 ? 17.127 3.726 -4.441 1.00 82.12 85 PHE A C 1
ATOM 677 O O . PHE A 1 85 ? 17.998 4.160 -5.190 1.00 82.12 85 PHE A O 1
ATOM 684 N N . GLN A 1 86 ? 17.450 3.223 -3.252 1.00 83.69 86 GLN A N 1
ATOM 685 C CA . GLN A 1 86 ? 18.828 3.208 -2.754 1.00 83.69 86 GLN A CA 1
ATOM 686 C C . GLN A 1 86 ? 19.497 1.848 -2.996 1.00 83.69 86 GLN A C 1
ATOM 688 O O . GLN A 1 86 ? 18.823 0.821 -2.906 1.00 83.69 86 GLN A O 1
ATOM 693 N N . PRO A 1 87 ? 20.824 1.784 -3.224 1.00 85.19 87 PRO A N 1
ATOM 694 C CA . PRO A 1 87 ? 21.540 0.515 -3.373 1.00 85.19 87 PRO A CA 1
ATOM 695 C C . PRO A 1 87 ? 21.327 -0.477 -2.218 1.00 85.19 87 PRO A C 1
ATOM 697 O O . PRO A 1 87 ? 21.289 -1.682 -2.469 1.00 85.19 87 PRO A O 1
ATOM 700 N N . ARG A 1 88 ? 21.154 0.017 -0.978 1.00 89.25 88 ARG A N 1
ATOM 701 C CA . ARG A 1 88 ? 20.854 -0.824 0.197 1.00 89.25 88 ARG A CA 1
ATOM 702 C C . ARG A 1 88 ? 19.490 -1.513 0.090 1.00 89.25 88 ARG A C 1
ATOM 704 O O . ARG A 1 88 ? 19.387 -2.691 0.393 1.00 89.25 88 ARG A O 1
ATOM 711 N N . LEU A 1 89 ? 18.474 -0.803 -0.404 1.00 88.50 89 LEU A N 1
ATOM 712 C CA . LEU A 1 89 ? 17.086 -1.276 -0.465 1.00 88.50 89 LEU A CA 1
ATOM 713 C C . LEU A 1 89 ? 16.884 -2.300 -1.592 1.00 88.50 89 LEU A C 1
ATOM 715 O O . LEU A 1 89 ? 16.050 -3.190 -1.515 1.00 88.50 89 LEU A O 1
ATOM 719 N N . ARG A 1 90 ? 17.714 -2.237 -2.641 1.00 85.19 90 ARG A N 1
ATOM 720 C CA . ARG A 1 90 ? 17.663 -3.156 -3.797 1.00 85.19 90 ARG A CA 1
ATOM 721 C C . ARG A 1 90 ? 18.135 -4.585 -3.492 1.00 85.19 90 ARG A C 1
ATOM 723 O O . ARG A 1 90 ? 18.316 -5.369 -4.422 1.00 85.19 90 ARG A O 1
ATOM 730 N N . LYS A 1 91 ? 18.406 -4.909 -2.227 1.00 88.38 91 LYS A N 1
ATOM 731 C CA . LYS A 1 91 ? 18.862 -6.232 -1.780 1.00 88.38 91 LYS A CA 1
ATOM 732 C C . LYS A 1 91 ? 17.706 -7.187 -1.459 1.00 88.38 91 LYS A C 1
ATOM 734 O O . LYS A 1 91 ? 17.972 -8.344 -1.158 1.00 88.38 91 LYS A O 1
ATOM 739 N N . GLN A 1 92 ? 16.463 -6.723 -1.581 1.00 87.75 92 GLN A N 1
ATOM 740 C CA . GLN A 1 92 ? 15.246 -7.509 -1.393 1.00 87.75 92 GLN A CA 1
ATOM 741 C C . GLN A 1 92 ? 14.139 -7.103 -2.384 1.00 87.75 92 GLN A C 1
ATOM 743 O O . GLN A 1 92 ? 14.354 -6.254 -3.257 1.00 87.75 92 GLN A O 1
ATOM 748 N N . ALA A 1 93 ? 12.975 -7.748 -2.274 1.00 88.94 93 ALA A N 1
ATOM 749 C CA . ALA A 1 93 ? 11.790 -7.432 -3.069 1.00 88.94 93 ALA A CA 1
ATOM 750 C C . ALA A 1 93 ? 11.310 -5.989 -2.824 1.00 88.94 93 ALA A C 1
ATOM 752 O O . ALA A 1 93 ? 11.452 -5.458 -1.726 1.00 88.94 93 ALA A O 1
ATOM 753 N N . SER A 1 94 ? 10.769 -5.348 -3.862 1.00 91.06 94 SER A N 1
ATOM 754 C CA . SER A 1 94 ? 10.257 -3.974 -3.794 1.00 91.06 94 SER A CA 1
ATOM 755 C C . SER A 1 94 ? 9.101 -3.772 -4.781 1.00 91.06 94 SER A C 1
ATOM 757 O O . SER A 1 94 ? 8.916 -4.567 -5.696 1.00 91.06 94 SER A O 1
ATOM 759 N N . GLY A 1 95 ? 8.333 -2.696 -4.656 1.00 92.62 95 GLY A N 1
ATOM 760 C CA . GLY A 1 95 ? 7.163 -2.423 -5.495 1.00 92.62 95 GLY A CA 1
ATOM 761 C C . GLY A 1 95 ? 5.857 -2.524 -4.720 1.00 92.62 95 GLY A C 1
ATOM 762 O O . GLY A 1 95 ? 5.851 -2.257 -3.521 1.00 92.62 95 GLY A O 1
ATOM 763 N N . ILE A 1 96 ? 4.777 -2.874 -5.421 1.00 95.81 96 ILE A N 1
ATOM 764 C CA . ILE A 1 96 ? 3.423 -2.916 -4.864 1.00 95.81 96 ILE A CA 1
ATOM 765 C C . ILE A 1 96 ? 3.282 -4.185 -4.042 1.00 95.81 96 ILE A C 1
ATOM 767 O O . ILE A 1 96 ? 3.433 -5.291 -4.563 1.00 95.81 96 ILE A O 1
ATOM 771 N N . VAL A 1 97 ? 2.938 -4.015 -2.778 1.00 96.81 97 VAL A N 1
ATOM 772 C CA . VAL A 1 97 ? 2.705 -5.081 -1.813 1.00 96.81 97 VAL A CA 1
ATOM 773 C C . VAL A 1 97 ? 1.294 -4.933 -1.267 1.00 96.81 97 VAL A C 1
ATOM 775 O O . VAL A 1 97 ? 0.772 -3.823 -1.155 1.00 96.81 97 VAL A O 1
ATOM 778 N N . ARG A 1 98 ? 0.665 -6.049 -0.910 1.00 97.44 98 ARG A N 1
ATOM 779 C CA . ARG A 1 98 ? -0.537 -6.038 -0.078 1.00 97.44 98 ARG A CA 1
ATOM 780 C C . ARG A 1 98 ? -0.331 -6.861 1.177 1.00 97.44 98 ARG A C 1
ATOM 782 O O . ARG A 1 98 ? 0.410 -7.841 1.161 1.00 97.44 98 ARG A O 1
ATOM 789 N N . ILE A 1 99 ? -1.036 -6.477 2.229 1.00 98.44 99 ILE A N 1
ATOM 790 C CA . ILE A 1 99 ? -1.143 -7.245 3.462 1.00 98.44 99 ILE A CA 1
ATOM 791 C C . ILE A 1 99 ? -2.605 -7.558 3.761 1.00 98.44 99 ILE A C 1
ATOM 793 O O . ILE A 1 99 ? -3.473 -6.687 3.636 1.00 98.44 99 ILE A O 1
ATOM 797 N N . ASN A 1 100 ? -2.871 -8.805 4.138 1.00 98.06 100 ASN A N 1
ATOM 798 C CA . ASN A 1 100 ? -4.177 -9.244 4.599 1.00 98.06 100 ASN A CA 1
ATOM 799 C C . ASN A 1 100 ? -4.367 -8.878 6.079 1.00 98.06 100 ASN A C 1
ATOM 801 O O . ASN A 1 100 ? -3.649 -9.366 6.943 1.00 98.06 100 ASN A O 1
ATOM 805 N N . LEU A 1 101 ? -5.377 -8.069 6.393 1.00 97.38 101 LEU A N 1
ATOM 806 C CA . LEU A 1 101 ? -5.689 -7.610 7.754 1.00 97.38 101 LEU A CA 1
ATOM 807 C C . LEU A 1 101 ? -6.140 -8.726 8.707 1.00 97.38 101 LEU A C 1
ATOM 809 O O . LEU A 1 101 ? -6.215 -8.514 9.917 1.00 97.38 101 LEU A O 1
ATOM 813 N N . ARG A 1 102 ? -6.520 -9.888 8.169 1.00 96.62 102 ARG A N 1
ATOM 814 C CA . ARG A 1 102 ? -7.054 -11.030 8.923 1.00 96.62 102 ARG A CA 1
ATOM 815 C C . ARG A 1 102 ? -5.986 -12.064 9.241 1.00 96.62 102 ARG A C 1
ATOM 817 O O . ARG A 1 102 ? -6.068 -12.689 10.293 1.00 96.62 102 ARG A O 1
ATOM 824 N N . THR A 1 103 ? -5.026 -12.253 8.340 1.00 97.56 103 THR A N 1
ATOM 825 C CA . THR A 1 103 ? -4.008 -13.311 8.441 1.00 97.56 103 THR A CA 1
ATOM 826 C C . THR A 1 103 ? -2.587 -12.782 8.592 1.00 97.56 103 THR A C 1
ATOM 828 O O . THR A 1 103 ? -1.695 -13.559 8.906 1.00 97.56 103 THR A O 1
ATOM 831 N N . ASP A 1 104 ? -2.378 -11.477 8.395 1.00 96.56 104 ASP A N 1
ATOM 832 C CA . ASP A 1 104 ? -1.068 -10.829 8.287 1.00 96.56 104 ASP A CA 1
ATOM 833 C C . ASP A 1 104 ? -0.210 -11.370 7.114 1.00 96.56 104 ASP A C 1
ATOM 835 O O . ASP A 1 104 ? 0.988 -11.094 7.038 1.00 96.56 104 ASP A O 1
ATOM 839 N N . ASP A 1 105 ? -0.819 -12.092 6.159 1.00 97.94 105 ASP A N 1
ATOM 840 C CA . ASP A 1 105 ? -0.140 -12.556 4.943 1.00 97.94 105 ASP A CA 1
ATOM 841 C C . ASP A 1 105 ? 0.252 -11.372 4.058 1.00 97.94 105 ASP A C 1
ATOM 843 O O . ASP A 1 105 ? -0.563 -10.485 3.785 1.00 97.94 105 ASP A O 1
ATOM 847 N N . VAL A 1 106 ? 1.494 -11.389 3.576 1.00 97.38 106 VAL A N 1
ATOM 848 C CA . VAL A 1 106 ? 2.076 -10.337 2.738 1.00 97.38 106 VAL A CA 1
ATOM 849 C C . VAL A 1 106 ? 2.388 -10.896 1.357 1.00 97.38 106 VAL A C 1
ATOM 851 O O . VAL A 1 106 ? 3.080 -11.905 1.226 1.00 97.38 106 VAL A O 1
ATOM 854 N N . GLU A 1 107 ? 1.920 -10.213 0.317 1.00 96.50 107 GLU A N 1
ATOM 855 C CA . GLU A 1 107 ? 2.096 -10.636 -1.072 1.00 96.50 107 GLU A CA 1
ATOM 856 C C . GLU A 1 107 ? 2.637 -9.489 -1.928 1.00 96.50 107 GLU A C 1
ATOM 858 O O . GLU A 1 107 ? 2.098 -8.379 -1.928 1.00 96.50 107 GLU A O 1
ATOM 863 N N . LEU A 1 108 ? 3.692 -9.770 -2.696 1.00 95.00 108 LEU A N 1
ATOM 864 C CA . LEU A 1 108 ? 4.202 -8.861 -3.716 1.00 95.00 108 LEU A CA 1
ATOM 865 C C . LEU A 1 108 ? 3.323 -8.968 -4.966 1.00 95.00 108 LEU A C 1
ATOM 867 O O . LEU A 1 108 ? 3.239 -10.027 -5.582 1.00 95.00 108 LEU A O 1
ATOM 871 N N . ILE A 1 109 ? 2.705 -7.859 -5.356 1.00 95.19 109 ILE A N 1
ATOM 872 C CA . ILE A 1 109 ? 1.798 -7.789 -6.505 1.00 95.19 109 ILE A CA 1
ATOM 873 C C . ILE A 1 109 ? 2.540 -7.419 -7.782 1.00 95.19 109 ILE A C 1
ATOM 875 O O . ILE A 1 109 ? 2.222 -7.920 -8.857 1.00 95.19 109 ILE A O 1
ATOM 879 N N . GLY A 1 110 ? 3.543 -6.549 -7.691 1.00 87.06 110 GLY A N 1
ATOM 880 C CA . GLY A 1 110 ? 4.292 -6.153 -8.872 1.00 87.06 110 GLY A CA 1
ATOM 881 C C . GLY A 1 110 ? 5.536 -5.350 -8.556 1.00 87.06 110 GLY A C 1
ATOM 882 O O . GLY A 1 110 ? 5.579 -4.584 -7.596 1.00 87.06 110 GLY A O 1
ATOM 883 N N . GLN A 1 111 ? 6.536 -5.490 -9.422 1.00 83.31 111 GLN A N 1
ATOM 884 C CA . GLN A 1 111 ? 7.785 -4.747 -9.344 1.00 83.31 111 GLN A CA 1
ATOM 885 C C . GLN A 1 111 ? 8.081 -4.036 -10.667 1.00 83.31 111 GLN A C 1
ATOM 887 O O . GLN A 1 111 ? 7.634 -4.434 -11.747 1.00 83.31 111 GLN A O 1
ATOM 892 N N . VAL A 1 112 ? 8.847 -2.953 -10.567 1.00 75.25 112 VAL A N 1
ATOM 893 C CA . VAL A 1 112 ? 9.352 -2.216 -11.722 1.00 75.25 112 VAL A CA 1
ATOM 894 C C . VAL A 1 112 ? 10.532 -2.963 -12.339 1.00 75.25 112 VAL A C 1
ATOM 896 O O . VAL A 1 112 ? 11.557 -3.180 -11.687 1.00 75.25 112 VAL A O 1
ATOM 899 N N . GLU A 1 113 ? 10.402 -3.314 -13.616 1.00 67.25 113 GLU A N 1
ATOM 900 C CA . GLU A 1 113 ? 11.408 -4.101 -14.334 1.00 67.25 113 GLU A CA 1
ATOM 901 C C . GLU A 1 113 ? 12.158 -3.299 -15.400 1.00 67.25 113 GLU A C 1
ATOM 903 O O . GLU A 1 113 ? 13.376 -3.463 -15.516 1.00 67.25 113 GLU A O 1
ATOM 908 N N . LEU A 1 114 ? 11.474 -2.401 -16.118 1.00 63.69 114 LEU A N 1
ATOM 909 C CA . LEU A 1 114 ? 12.036 -1.671 -17.257 1.00 63.69 114 LEU A CA 1
ATOM 910 C C . LEU A 1 114 ? 13.058 -0.621 -16.820 1.00 63.69 114 LEU A C 1
ATOM 912 O O . LEU A 1 114 ? 12.846 0.092 -15.847 1.00 63.69 114 LEU A O 1
ATOM 916 N N . GLU A 1 115 ? 14.140 -0.471 -17.586 1.00 71.19 115 GLU A N 1
ATOM 917 C CA . GLU A 1 115 ? 15.212 0.479 -17.258 1.00 71.19 115 GLU A CA 1
ATOM 918 C C . GLU A 1 115 ? 14.716 1.931 -17.204 1.00 71.19 115 GLU A C 1
ATOM 920 O O . GLU A 1 115 ? 15.049 2.665 -16.278 1.00 71.19 115 GLU A O 1
ATOM 925 N N . LYS A 1 116 ? 13.825 2.313 -18.128 1.00 68.81 116 LYS A N 1
ATOM 926 C CA . LYS A 1 116 ? 13.185 3.639 -18.137 1.00 68.81 116 LYS A CA 1
ATOM 927 C C . LYS A 1 116 ? 12.394 3.939 -16.860 1.00 68.81 116 LYS A C 1
ATOM 929 O O . LYS A 1 116 ? 12.370 5.071 -16.407 1.00 68.81 116 LYS A O 1
ATOM 934 N N . ASP A 1 117 ? 11.775 2.923 -16.260 1.00 70.75 117 ASP A N 1
ATOM 935 C CA . ASP A 1 117 ? 10.954 3.085 -15.058 1.00 70.75 117 ASP A CA 1
ATOM 936 C C . ASP A 1 117 ? 11.803 3.220 -13.796 1.00 70.75 117 ASP A C 1
ATOM 938 O O . ASP A 1 117 ? 11.295 3.585 -12.735 1.00 70.75 117 ASP A O 1
ATOM 942 N N . ARG A 1 118 ? 13.104 2.935 -13.913 1.00 70.75 118 ARG A N 1
ATOM 943 C CA . ARG A 1 118 ? 14.062 3.080 -12.824 1.00 70.75 118 ARG A CA 1
ATOM 944 C C . ARG A 1 118 ? 14.594 4.490 -12.705 1.00 70.75 118 ARG A C 1
ATOM 946 O O . ARG A 1 118 ? 15.185 4.786 -11.679 1.00 70.75 118 ARG A O 1
ATOM 953 N N . GLN A 1 119 ? 14.440 5.333 -13.719 1.00 68.88 119 GLN A N 1
ATOM 954 C CA . GLN A 1 119 ? 14.991 6.681 -13.721 1.00 68.88 119 GLN A CA 1
ATOM 955 C C . GLN A 1 119 ? 13.897 7.677 -13.329 1.00 68.88 119 GLN A C 1
ATOM 957 O O . GLN A 1 119 ? 13.096 8.067 -14.171 1.00 68.88 119 GLN A O 1
ATOM 962 N N . ALA A 1 120 ? 13.855 8.098 -12.062 1.00 62.53 120 ALA A N 1
ATOM 963 C CA . ALA A 1 120 ? 13.148 9.324 -11.694 1.00 62.53 120 ALA A CA 1
ATOM 964 C C . ALA A 1 120 ? 14.089 10.511 -11.690 1.00 62.53 120 ALA A C 1
ATOM 966 O O . ALA A 1 120 ? 15.237 10.380 -11.258 1.00 62.53 120 ALA A O 1
ATOM 967 N N . ILE A 1 121 ? 13.509 11.667 -12.034 1.00 58.56 121 ILE A N 1
ATOM 968 C CA . ILE A 1 121 ? 13.959 13.005 -11.631 1.00 58.56 121 ILE A CA 1
ATOM 969 C C . ILE A 1 121 ? 15.480 13.127 -11.792 1.00 58.56 121 ILE A C 1
ATOM 971 O O . ILE A 1 121 ? 16.195 12.940 -10.813 1.00 58.56 121 ILE A O 1
ATOM 975 N N . ASP A 1 122 ? 15.952 13.369 -13.023 1.00 57.91 122 ASP A N 1
ATOM 976 C CA . ASP A 1 122 ? 17.363 13.553 -13.420 1.00 57.91 122 ASP A CA 1
ATOM 977 C C . ASP A 1 122 ? 18.393 13.323 -12.295 1.00 57.91 122 ASP A C 1
ATOM 979 O O . ASP A 1 122 ? 18.856 14.245 -11.622 1.00 57.91 122 ASP A O 1
ATOM 983 N N . GLY A 1 123 ? 18.725 12.047 -12.068 1.00 56.53 123 GLY A N 1
ATOM 984 C CA . GLY A 1 123 ? 19.813 11.621 -11.185 1.00 56.53 123 GLY A CA 1
ATOM 985 C C . GLY A 1 123 ? 19.506 11.520 -9.684 1.00 56.53 123 GLY A C 1
ATOM 986 O O . GLY A 1 123 ? 20.393 11.104 -8.941 1.00 56.53 123 GLY A O 1
ATOM 987 N N . GLN A 1 124 ? 18.297 11.843 -9.209 1.00 56.09 124 GLN A N 1
ATOM 988 C CA . GLN A 1 124 ? 17.980 11.845 -7.769 1.00 56.09 124 GLN A CA 1
ATOM 989 C C . GLN A 1 124 ? 17.397 10.525 -7.251 1.00 56.09 124 GLN A C 1
ATOM 991 O O . GLN A 1 124 ? 17.716 10.112 -6.136 1.00 56.09 124 GLN A O 1
ATOM 996 N N . LEU A 1 125 ? 16.569 9.835 -8.039 1.00 61.41 125 LEU A N 1
ATOM 997 C CA . LEU A 1 125 ? 15.888 8.608 -7.613 1.00 61.41 125 LEU A CA 1
ATOM 998 C C . LEU A 1 125 ? 16.024 7.532 -8.695 1.00 61.41 125 LEU A C 1
ATOM 1000 O O . LEU A 1 125 ? 15.126 7.304 -9.499 1.00 61.41 125 LEU A O 1
ATOM 1004 N N . VAL A 1 126 ? 17.174 6.856 -8.718 1.00 63.28 126 VAL A N 1
ATOM 1005 C CA . VAL A 1 126 ? 17.394 5.703 -9.605 1.00 63.28 126 VAL A CA 1
ATOM 1006 C C . VAL A 1 126 ? 17.024 4.420 -8.860 1.00 63.28 126 VAL A C 1
ATOM 1008 O O . VAL A 1 126 ? 17.769 3.995 -7.977 1.00 63.28 126 VAL A O 1
ATOM 1011 N N . GLY A 1 127 ? 15.892 3.784 -9.169 1.00 64.00 127 GLY A N 1
ATOM 1012 C CA . GLY A 1 127 ? 15.309 2.789 -8.269 1.00 64.00 127 GLY A CA 1
ATOM 1013 C C . GLY A 1 127 ? 14.480 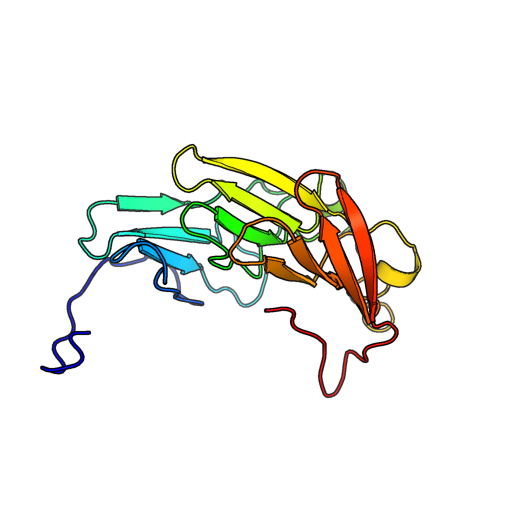1.659 -8.846 1.00 64.00 127 GLY A C 1
ATOM 1014 O O . GLY A 1 127 ? 14.028 1.688 -9.976 1.00 64.00 127 GLY A O 1
ATOM 1015 N N . ARG A 1 128 ? 14.277 0.626 -8.026 1.00 69.25 128 ARG A N 1
ATOM 1016 C CA . ARG A 1 128 ? 13.286 -0.434 -8.249 1.00 69.25 128 ARG A CA 1
ATOM 1017 C C . ARG A 1 128 ? 12.064 -0.151 -7.384 1.00 69.25 128 ARG A C 1
ATOM 1019 O O . ARG A 1 128 ? 12.202 -0.127 -6.169 1.00 69.25 128 ARG A O 1
ATOM 1026 N N . GLY A 1 129 ? 10.885 -0.003 -7.965 1.00 71.81 129 GLY A N 1
ATOM 1027 C CA . GLY A 1 129 ? 9.634 0.073 -7.208 1.00 71.81 129 GLY A CA 1
ATOM 1028 C C . GLY A 1 129 ? 8.656 1.073 -7.801 1.00 71.81 129 GLY A C 1
ATOM 1029 O O . GLY A 1 129 ? 9.057 2.011 -8.488 1.00 71.81 129 GLY A O 1
ATOM 1030 N N . PHE A 1 130 ? 7.379 0.826 -7.541 1.00 88.31 130 PHE A N 1
ATOM 1031 C CA . PHE A 1 130 ? 6.309 1.779 -7.791 1.00 88.31 130 PHE A CA 1
ATOM 1032 C C . PHE A 1 130 ? 6.372 2.903 -6.756 1.00 88.31 130 PHE A C 1
ATOM 1034 O O . PHE A 1 130 ? 6.872 2.694 -5.646 1.00 88.31 130 PHE A O 1
ATOM 1041 N N . TRP A 1 131 ? 5.911 4.093 -7.133 1.00 88.31 131 TRP A N 1
ATOM 1042 C CA . TRP A 1 131 ? 5.865 5.234 -6.232 1.00 88.31 131 TRP A CA 1
ATOM 1043 C C . TRP A 1 131 ? 4.553 5.221 -5.447 1.00 88.31 131 TRP A C 1
ATOM 1045 O O . TRP A 1 131 ? 4.590 4.976 -4.237 1.00 88.31 131 TRP A O 1
ATOM 1055 N N . HIS A 1 132 ? 3.412 5.374 -6.118 1.00 92.06 132 HIS A N 1
ATOM 1056 C CA . HIS A 1 132 ? 2.084 5.250 -5.522 1.00 92.06 132 HIS A CA 1
ATOM 1057 C C . HIS A 1 132 ? 1.403 3.965 -5.995 1.00 92.06 132 HIS A C 1
ATOM 1059 O O . HIS A 1 132 ? 1.793 3.341 -6.988 1.00 92.06 132 HIS A O 1
ATOM 1065 N N . CYS A 1 133 ? 0.407 3.516 -5.235 1.00 94.88 133 CYS A N 1
ATOM 1066 C CA . CYS A 1 133 ? -0.403 2.372 -5.618 1.00 94.88 133 CYS A CA 1
ATOM 1067 C C . CYS A 1 133 ? -1.829 2.472 -5.085 1.00 94.88 133 CYS A C 1
ATOM 1069 O O . CYS A 1 133 ? -2.069 3.058 -4.031 1.00 94.88 133 CYS A O 1
ATOM 1071 N N . ASN A 1 134 ? -2.750 1.810 -5.779 1.00 94.88 134 ASN A N 1
ATOM 1072 C CA . ASN A 1 134 ? -4.050 1.435 -5.235 1.00 94.88 134 ASN A CA 1
ATOM 1073 C C . ASN A 1 134 ? -4.535 0.130 -5.887 1.00 94.88 134 ASN A C 1
ATOM 1075 O O . ASN A 1 134 ? -3.844 -0.438 -6.736 1.00 94.88 134 ASN A O 1
ATOM 1079 N N . ALA A 1 135 ? -5.714 -0.360 -5.515 1.00 95.25 135 ALA A N 1
ATOM 1080 C CA . ALA A 1 135 ? -6.343 -1.505 -6.156 1.00 95.25 135 ALA A CA 1
ATOM 1081 C C . ALA A 1 135 ? -7.837 -1.278 -6.413 1.00 95.25 135 ALA A C 1
ATOM 1083 O O . ALA A 1 135 ? -8.504 -0.474 -5.759 1.00 95.25 135 ALA A O 1
ATOM 1084 N N . SER A 1 136 ? -8.379 -2.019 -7.376 1.00 94.88 136 SER A N 1
ATOM 1085 C CA . SER A 1 136 ? -9.813 -2.073 -7.619 1.00 94.88 136 SER A CA 1
ATOM 1086 C C . SER A 1 136 ? -10.531 -2.730 -6.439 1.00 94.88 136 SER A C 1
ATOM 1088 O O . SER A 1 136 ? -10.012 -3.633 -5.784 1.00 94.88 136 SER A O 1
ATOM 1090 N N . ARG A 1 137 ? -11.772 -2.304 -6.172 1.00 92.06 137 ARG A N 1
ATOM 1091 C CA . ARG A 1 137 ? -12.556 -2.792 -5.019 1.00 92.06 137 ARG A CA 1
ATOM 1092 C C . ARG A 1 137 ? -12.841 -4.294 -5.050 1.00 92.06 137 ARG A C 1
ATOM 1094 O O . ARG A 1 137 ? -13.062 -4.890 -4.002 1.00 92.06 137 ARG A O 1
ATOM 1101 N N . ASP A 1 138 ? -12.866 -4.885 -6.241 1.00 93.81 138 ASP A N 1
ATOM 1102 C CA . ASP A 1 138 ? -13.019 -6.326 -6.461 1.00 93.81 138 ASP A CA 1
ATOM 1103 C C . ASP A 1 138 ? -11.690 -7.097 -6.338 1.00 93.81 138 ASP A C 1
ATOM 1105 O O . ASP A 1 138 ? -11.655 -8.299 -6.593 1.00 93.81 138 ASP A O 1
ATOM 1109 N N . ASN A 1 139 ? -10.603 -6.421 -5.944 1.00 92.50 139 ASN A N 1
ATOM 1110 C CA . ASN A 1 139 ? -9.256 -6.970 -5.777 1.00 92.50 139 ASN A CA 1
ATOM 1111 C C . ASN A 1 139 ? -8.666 -7.592 -7.056 1.00 92.50 139 ASN A C 1
ATOM 1113 O O . ASN A 1 139 ? -7.720 -8.376 -6.985 1.00 92.50 139 ASN A O 1
ATOM 1117 N N . LYS A 1 140 ? -9.241 -7.295 -8.227 1.00 96.19 140 LYS A N 1
ATOM 1118 C CA . LYS A 1 140 ? -8.812 -7.874 -9.505 1.00 96.19 140 LYS A CA 1
ATOM 1119 C C . LYS A 1 140 ? -7.576 -7.179 -10.064 1.00 96.19 140 LYS A C 1
ATOM 1121 O O . LYS A 1 140 ? -6.734 -7.827 -10.685 1.00 96.19 140 LYS A O 1
ATOM 1126 N N . TRP A 1 141 ? -7.470 -5.875 -9.843 1.00 96.81 141 TRP A N 1
ATOM 1127 C CA . TRP A 1 141 ? -6.436 -5.038 -10.426 1.00 96.81 141 TRP A CA 1
ATOM 1128 C C . TRP A 1 141 ? -5.728 -4.221 -9.358 1.00 96.81 141 TRP A C 1
ATOM 1130 O O . TRP A 1 141 ? -6.382 -3.596 -8.533 1.00 96.81 141 TRP A O 1
ATOM 1140 N N . ALA A 1 142 ? -4.405 -4.162 -9.420 1.00 96.62 142 ALA A N 1
ATOM 1141 C CA . ALA A 1 142 ? -3.616 -3.133 -8.763 1.00 96.62 142 ALA A CA 1
ATOM 1142 C C . ALA A 1 142 ? -3.198 -2.089 -9.798 1.00 96.62 142 ALA A C 1
ATOM 1144 O O . ALA A 1 142 ? -2.918 -2.432 -10.942 1.00 96.62 142 ALA A O 1
ATOM 1145 N N . ALA A 1 143 ? -3.143 -0.827 -9.408 1.00 95.56 143 ALA A N 1
ATOM 1146 C CA . ALA A 1 143 ? -2.594 0.244 -10.217 1.00 95.56 143 ALA A CA 1
ATOM 1147 C C . ALA A 1 143 ? -1.379 0.829 -9.506 1.00 95.56 143 ALA A C 1
ATOM 1149 O O . ALA A 1 143 ? -1.384 0.957 -8.283 1.00 95.56 143 ALA A O 1
ATOM 1150 N N . GLY A 1 144 ? -0.358 1.207 -10.265 1.00 93.75 144 GLY A N 1
ATOM 1151 C CA . GLY A 1 144 ? 0.778 1.934 -9.720 1.00 93.75 144 GLY A CA 1
ATOM 1152 C C . GLY A 1 144 ? 1.481 2.762 -10.778 1.00 93.75 144 GLY A C 1
ATOM 1153 O O . GLY A 1 144 ? 1.527 2.393 -11.954 1.00 93.75 144 GLY A O 1
ATOM 1154 N N . ASP A 1 145 ? 2.033 3.887 -10.353 1.00 91.06 145 ASP A N 1
ATOM 1155 C CA . ASP A 1 145 ? 2.890 4.743 -11.158 1.00 91.06 145 ASP A CA 1
ATOM 1156 C C . ASP A 1 145 ? 4.366 4.502 -10.826 1.00 91.06 145 ASP A C 1
ATOM 1158 O O . ASP A 1 145 ? 4.744 4.104 -9.721 1.00 91.06 145 ASP A O 1
ATOM 1162 N N . THR A 1 146 ? 5.218 4.709 -11.818 1.00 87.44 146 THR A N 1
ATOM 1163 C CA . THR A 1 146 ? 6.663 4.590 -11.677 1.00 87.44 146 THR A CA 1
ATOM 1164 C C . THR A 1 146 ? 7.292 5.963 -11.599 1.00 87.44 146 THR A C 1
ATOM 1166 O O . THR A 1 146 ? 6.817 6.941 -12.168 1.00 87.44 146 THR A O 1
ATOM 1169 N N . PHE A 1 147 ? 8.462 5.997 -10.985 1.00 80.94 147 PHE A N 1
ATOM 1170 C CA . PHE A 1 147 ? 9.378 7.127 -10.997 1.00 80.94 147 PHE A CA 1
ATOM 1171 C C . PHE A 1 147 ? 9.733 7.644 -12.409 1.00 80.94 147 PHE A C 1
ATOM 1173 O O . PHE A 1 147 ? 10.000 8.833 -12.578 1.00 80.94 147 PHE A O 1
ATOM 1180 N N . GLY A 1 148 ? 9.679 6.776 -13.425 1.00 80.75 148 GLY A N 1
ATOM 1181 C CA . GLY A 1 148 ? 9.866 7.130 -14.837 1.00 80.75 148 GLY A CA 1
ATOM 1182 C C . GLY A 1 148 ? 8.611 7.652 -15.550 1.00 80.75 148 GLY A C 1
ATOM 1183 O O . GLY A 1 148 ? 8.646 7.857 -16.761 1.00 80.75 148 GLY A O 1
ATOM 1184 N N . GLY A 1 149 ? 7.496 7.841 -14.838 1.00 83.81 149 GLY A N 1
ATOM 1185 C CA . GLY A 1 149 ? 6.273 8.434 -15.384 1.00 83.81 149 GLY A CA 1
ATOM 1186 C C . GLY A 1 149 ? 5.399 7.469 -16.185 1.00 83.81 149 GLY A C 1
ATOM 1187 O O . GLY A 1 149 ? 4.655 7.899 -17.067 1.00 83.81 149 GLY A O 1
ATOM 1188 N N . ASN A 1 150 ? 5.495 6.161 -15.932 1.00 88.50 150 ASN A N 1
ATOM 1189 C CA . ASN A 1 150 ? 4.549 5.192 -16.485 1.00 88.50 150 ASN A CA 1
ATOM 1190 C C . ASN A 1 150 ? 3.520 4.797 -15.433 1.00 88.50 150 ASN A C 1
ATOM 1192 O O . ASN A 1 150 ? 3.861 4.612 -14.271 1.00 88.50 150 ASN A O 1
ATOM 1196 N N . VAL A 1 151 ? 2.279 4.592 -15.863 1.00 91.88 151 VAL A N 1
ATOM 1197 C CA . VAL A 1 151 ? 1.204 4.045 -15.032 1.00 91.88 151 VAL A CA 1
ATOM 1198 C C . VAL A 1 151 ? 0.858 2.654 -15.536 1.00 91.88 151 VAL A C 1
ATOM 1200 O O . VAL A 1 151 ? 0.593 2.460 -16.726 1.00 91.88 151 VAL A O 1
ATOM 1203 N N . TRP A 1 152 ? 0.846 1.692 -14.624 1.00 92.75 152 TRP A N 1
ATOM 1204 C CA . TRP A 1 152 ? 0.581 0.290 -14.902 1.00 92.75 152 TRP A CA 1
ATOM 1205 C C . TRP A 1 152 ? -0.665 -0.183 -14.172 1.00 92.75 152 TRP A C 1
ATOM 1207 O O . TRP A 1 152 ? -0.916 0.209 -13.035 1.00 92.75 152 TRP A O 1
ATOM 1217 N N . LEU A 1 153 ? -1.398 -1.079 -14.823 1.00 94.75 153 LEU A N 1
ATOM 1218 C CA . LEU A 1 153 ? -2.387 -1.947 -14.206 1.00 94.75 153 LEU A CA 1
ATOM 1219 C C . LEU A 1 153 ? -1.786 -3.348 -14.094 1.00 94.75 153 LEU A C 1
ATOM 1221 O O . LEU A 1 153 ? -1.191 -3.835 -15.052 1.00 94.75 153 LEU A O 1
ATOM 1225 N N . VAL A 1 154 ? -1.954 -4.005 -12.958 1.00 95.19 154 VAL A N 1
ATOM 1226 C CA . VAL A 1 154 ? -1.462 -5.356 -12.690 1.00 95.19 154 VAL A CA 1
ATOM 1227 C C . VAL A 1 154 ? -2.648 -6.229 -12.320 1.00 95.19 154 VAL A C 1
ATOM 1229 O O . VAL A 1 154 ? -3.371 -5.920 -11.374 1.00 95.19 154 VAL A O 1
ATOM 1232 N N . ASN A 1 155 ? -2.873 -7.310 -13.057 1.00 96.38 155 ASN A N 1
ATOM 1233 C CA . ASN A 1 155 ? -3.834 -8.328 -12.667 1.00 96.38 155 ASN A CA 1
ATOM 1234 C C . ASN A 1 155 ? -3.297 -9.035 -11.424 1.00 96.38 155 ASN A C 1
ATOM 1236 O O . ASN A 1 155 ? -2.242 -9.664 -11.459 1.00 96.38 155 ASN A O 1
ATOM 1240 N N . VAL A 1 156 ? -4.035 -8.939 -10.328 1.00 96.19 156 VAL A N 1
ATOM 1241 C CA . VAL A 1 156 ? -3.605 -9.429 -9.016 1.00 96.19 156 VAL A CA 1
ATOM 1242 C C . VAL A 1 156 ? -3.458 -10.954 -8.985 1.00 96.19 156 VAL A C 1
ATOM 1244 O O . VAL A 1 156 ? -2.646 -11.471 -8.227 1.00 96.19 156 VAL A O 1
ATOM 1247 N N . GLN A 1 157 ? -4.225 -11.682 -9.800 1.00 93.69 157 GLN A N 1
ATOM 1248 C CA . GLN A 1 157 ? -4.198 -13.147 -9.827 1.00 93.69 157 GLN A CA 1
ATOM 1249 C C . GLN A 1 157 ? -3.123 -13.695 -10.763 1.00 93.69 157 GLN A C 1
ATOM 1251 O O . GLN A 1 157 ? -2.504 -14.710 -10.459 1.00 93.69 157 GLN A O 1
ATOM 1256 N N . THR A 1 158 ? -2.931 -13.060 -11.921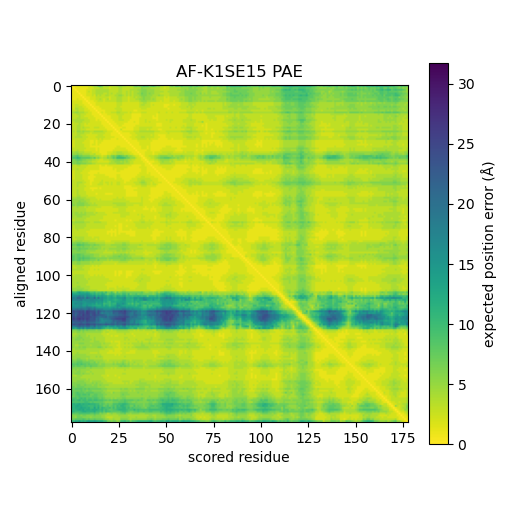 1.00 94.38 158 THR A N 1
ATOM 1257 C CA . THR A 1 158 ? -2.040 -13.585 -12.968 1.00 94.38 158 THR A CA 1
ATOM 1258 C C . THR A 1 158 ? -0.681 -12.894 -13.012 1.00 94.38 158 THR A C 1
ATOM 1260 O O . THR A 1 158 ? 0.230 -13.397 -13.664 1.00 94.38 158 THR A O 1
ATOM 1263 N N . GLY A 1 159 ? -0.536 -11.731 -12.371 1.00 91.44 159 GLY A N 1
ATOM 1264 C CA . GLY A 1 159 ? 0.635 -10.863 -12.509 1.00 91.44 159 GLY A CA 1
ATOM 1265 C C . GLY A 1 159 ? 0.747 -10.193 -13.885 1.00 91.44 159 GLY A C 1
ATOM 1266 O O . GLY A 1 159 ? 1.739 -9.515 -14.159 1.00 91.44 159 GLY A O 1
ATOM 1267 N N . GLU A 1 160 ? -0.244 -10.374 -14.768 1.00 93.12 160 GLU A N 1
ATOM 1268 C CA . GLU A 1 160 ? -0.269 -9.738 -16.085 1.00 93.12 160 GLU A CA 1
ATOM 1269 C C . GLU A 1 160 ? -0.309 -8.218 -15.933 1.00 93.12 160 GLU A C 1
ATOM 1271 O O . GLU A 1 160 ? -1.068 -7.679 -15.127 1.00 93.12 160 GLU A O 1
ATOM 1276 N N . ARG A 1 161 ? 0.511 -7.515 -16.716 1.00 89.62 161 ARG A N 1
ATOM 1277 C CA . ARG A 1 161 ? 0.650 -6.062 -16.636 1.00 89.62 161 ARG A CA 1
ATOM 1278 C C . ARG A 1 161 ? 0.159 -5.398 -17.909 1.00 89.62 161 ARG A C 1
ATOM 1280 O O . ARG A 1 161 ? 0.605 -5.737 -19.002 1.00 89.62 161 ARG A O 1
ATOM 1287 N N . HIS A 1 162 ? -0.678 -4.383 -17.743 1.00 92.00 162 HIS A N 1
ATOM 1288 C CA . HIS A 1 162 ? -1.113 -3.496 -18.809 1.00 92.00 162 HIS A CA 1
ATOM 1289 C C . HIS A 1 162 ? -0.519 -2.114 -18.588 1.00 92.00 162 HIS A C 1
ATOM 1291 O O . HIS A 1 162 ? -0.615 -1.538 -17.504 1.00 92.00 162 HIS A O 1
ATOM 1297 N N . TRP A 1 163 ? 0.090 -1.572 -19.632 1.00 90.69 163 TRP A N 1
ATOM 1298 C CA . TRP A 1 163 ? 0.572 -0.202 -19.623 1.00 90.69 163 TRP A CA 1
ATOM 1299 C C . TRP A 1 163 ? -0.597 0.734 -19.943 1.00 90.69 163 TRP A C 1
ATOM 1301 O O . TRP A 1 163 ? -1.207 0.601 -21.002 1.00 90.69 163 TRP A O 1
ATOM 1311 N N . LEU A 1 164 ? -0.936 1.644 -19.027 1.00 92.19 164 LEU A N 1
ATOM 1312 C CA . LEU A 1 164 ? -2.078 2.552 -19.185 1.00 92.19 164 LEU A CA 1
ATOM 1313 C C . LEU A 1 164 ? -1.671 3.924 -19.716 1.00 92.19 164 LEU A C 1
ATOM 1315 O O . LEU A 1 164 ? -2.352 4.486 -20.569 1.00 92.19 164 LEU A O 1
ATOM 1319 N N . ALA A 1 165 ? -0.576 4.471 -19.193 1.00 91.06 165 ALA A N 1
ATOM 1320 C CA . ALA A 1 165 ? -0.087 5.792 -19.560 1.00 91.06 165 ALA A CA 1
ATOM 1321 C C . ALA A 1 165 ? 1.434 5.861 -19.452 1.00 91.06 165 ALA A C 1
ATOM 1323 O O . ALA A 1 165 ? 2.051 5.122 -18.681 1.00 91.06 165 ALA A O 1
ATOM 1324 N N . SER A 1 166 ? 2.032 6.770 -20.216 1.00 88.31 166 SER A N 1
ATOM 1325 C CA . SER A 1 166 ? 3.477 6.951 -20.301 1.00 88.31 166 SER A CA 1
ATOM 1326 C C . SER A 1 166 ? 3.882 8.406 -20.339 1.00 88.31 166 SER A C 1
ATOM 1328 O O . SER A 1 166 ? 3.117 9.228 -20.836 1.00 88.31 166 SER A O 1
ATOM 1330 N N . ASP A 1 167 ? 5.119 8.684 -19.932 1.00 82.50 167 ASP A N 1
ATOM 1331 C CA . ASP A 1 167 ? 5.697 10.031 -19.949 1.00 82.50 167 ASP A CA 1
ATOM 1332 C C . ASP A 1 167 ? 4.842 11.048 -19.168 1.00 82.50 167 ASP A C 1
ATOM 1334 O O . ASP A 1 167 ? 4.795 12.240 -19.486 1.00 82.50 167 ASP A O 1
ATOM 1338 N N . THR A 1 168 ? 4.152 10.580 -18.119 1.00 85.69 168 THR A N 1
ATOM 1339 C CA . THR A 1 168 ? 3.517 11.477 -17.158 1.00 85.69 168 THR A CA 1
ATOM 1340 C C . THR A 1 168 ? 4.631 12.247 -16.469 1.00 85.69 168 THR A C 1
ATOM 1342 O O . THR A 1 168 ? 5.478 11.658 -15.792 1.00 85.69 168 THR A O 1
ATOM 1345 N N . LYS A 1 169 ? 4.670 13.563 -16.685 1.00 81.81 169 LYS A N 1
ATOM 1346 C CA . LYS A 1 169 ? 5.693 14.421 -16.085 1.00 81.81 169 LYS A CA 1
ATOM 1347 C C . LYS A 1 169 ? 5.598 14.347 -14.563 1.00 81.81 169 LYS A C 1
ATOM 1349 O O . LYS A 1 169 ? 4.532 14.080 -14.025 1.00 81.81 169 LYS A O 1
ATOM 1354 N N . MET A 1 170 ? 6.731 14.573 -13.898 1.00 76.00 170 MET A N 1
ATOM 1355 C CA . MET A 1 170 ? 6.807 14.603 -12.431 1.00 76.00 170 MET A CA 1
ATOM 1356 C C . MET A 1 170 ? 6.621 16.004 -11.839 1.00 76.00 170 MET A C 1
ATOM 1358 O O . MET A 1 170 ? 6.568 16.166 -10.621 1.00 76.00 170 MET A O 1
ATOM 1362 N N . LYS A 1 171 ? 6.599 17.028 -12.701 1.00 80.50 171 LYS A N 1
ATOM 1363 C CA . LYS A 1 171 ? 6.401 18.437 -12.353 1.00 80.50 171 LYS A CA 1
ATOM 1364 C C . LYS A 1 171 ? 5.606 19.139 -13.470 1.00 80.50 171 LYS A C 1
ATOM 1366 O O . LYS A 1 171 ? 5.845 18.821 -14.638 1.00 80.50 171 LYS A O 1
ATOM 1371 N N . PRO A 1 172 ? 4.741 20.124 -13.152 1.00 82.69 172 PRO A N 1
ATOM 1372 C CA . PRO A 1 172 ? 4.383 20.558 -11.795 1.00 82.69 172 PRO A CA 1
ATOM 1373 C C . PRO A 1 172 ? 3.570 19.508 -11.023 1.00 82.69 172 PRO A C 1
ATOM 1375 O O . PRO A 1 172 ? 3.673 19.460 -9.803 1.00 82.69 172 PRO A O 1
ATOM 1378 N N . ASP A 1 173 ? 2.876 18.626 -11.738 1.00 82.31 173 ASP A N 1
ATOM 1379 C CA . ASP A 1 173 ? 2.084 17.526 -11.188 1.00 82.31 173 ASP A CA 1
ATOM 1380 C C . ASP A 1 173 ? 2.719 16.173 -11.525 1.00 82.31 173 ASP A C 1
ATOM 1382 O O . ASP A 1 173 ? 3.613 16.101 -12.367 1.00 82.31 173 ASP A O 1
ATOM 1386 N N . HIS A 1 174 ? 2.243 15.111 -10.875 1.00 85.00 174 HIS A N 1
ATOM 1387 C CA . HIS A 1 174 ? 2.582 13.721 -11.177 1.00 85.00 174 HIS A CA 1
ATOM 1388 C C . HIS A 1 174 ? 1.351 12.821 -11.014 1.00 85.00 174 HIS A C 1
ATOM 1390 O O . HIS A 1 174 ? 0.341 13.223 -10.433 1.00 85.00 174 HIS A O 1
ATOM 1396 N N . ALA A 1 175 ? 1.414 11.609 -11.568 1.00 89.00 175 ALA A N 1
ATOM 1397 C CA . ALA A 1 175 ? 0.324 10.647 -11.465 1.00 89.00 175 ALA A CA 1
ATOM 1398 C C . ALA A 1 175 ? 0.200 10.098 -10.036 1.00 89.00 175 ALA A C 1
ATOM 1400 O O . ALA A 1 175 ? 1.200 9.825 -9.385 1.00 89.00 175 ALA A O 1
ATOM 1401 N N . HIS A 1 176 ? -1.035 9.886 -9.580 1.00 89.75 176 HIS A N 1
ATOM 1402 C CA . HIS A 1 176 ? -1.316 9.280 -8.280 1.00 89.75 176 HIS A CA 1
ATOM 1403 C C . HIS A 1 176 ? -2.516 8.325 -8.409 1.00 89.75 176 HIS A C 1
ATOM 1405 O O . HIS A 1 176 ? -3.656 8.739 -8.180 1.00 89.75 176 HIS A O 1
ATOM 1411 N N . PRO A 1 177 ? -2.308 7.069 -8.851 1.00 88.75 177 PRO A N 1
ATOM 1412 C CA . PRO A 1 177 ? -3.396 6.110 -9.033 1.00 88.75 177 PRO A CA 1
ATOM 1413 C C . PRO A 1 177 ? -4.176 5.886 -7.733 1.00 88.75 177 PRO A C 1
ATOM 1415 O O . PRO A 1 177 ? -3.579 5.692 -6.675 1.00 88.75 177 PRO A O 1
ATOM 1418 N N . SER A 1 178 ? -5.508 5.913 -7.820 1.00 81.12 178 SER A N 1
ATOM 1419 C CA . SER A 1 178 ? -6.431 5.820 -6.680 1.00 81.12 178 SER A CA 1
ATOM 1420 C C . SER A 1 178 ? -7.691 5.044 -7.014 1.00 81.12 178 SER A C 1
ATOM 1422 O O . SER A 1 178 ? -8.123 5.137 -8.183 1.00 81.12 178 SER A O 1
#

pLDDT: mean 90.49, std 9.74, range [56.09, 98.5]

Sequence (178 aa):
MNLSTGEVTKVIDTEFKTGHIQASRFTPGEIVFCNETGGDAHQRMWFCTADGTVFKPLYKETPLDWVTHETFATKDFVYFNILGFQPRLRKQASGIVRINLRTDDVELIGQVELEKDRQAIDGQLVGRGFWHCNASRDNKWAAGDTFGGNVWLVNVQTGERHWLASDTKMKPDHAHPS

Organism: NCBI:txid408170

Solvent-accessible surface area (backbone atoms only — not comparable to full-atom values): 9876 Å² total; per-residue (Å²): 102,43,87,89,78,67,48,73,74,87,46,80,89,71,102,57,51,77,34,79,75,40,71,45,94,69,43,88,50,38,33,40,32,28,44,56,67,93,64,71,55,86,63,33,45,31,34,34,34,60,83,40,84,42,74,45,70,61,57,88,61,53,98,51,55,35,69,44,56,69,39,80,33,43,78,50,33,37,32,28,19,26,39,12,45,47,82,73,23,57,76,56,89,38,5,38,32,36,35,31,78,86,76,69,51,72,46,81,59,44,62,57,79,57,74,66,40,20,48,13,69,94,87,75,40,56,27,36,19,30,58,37,44,33,43,42,73,83,61,51,36,34,32,30,23,29,53,33,17,36,33,37,38,28,31,58,86,77,57,49,71,45,84,75,46,67,73,45,48,76,65,98,53,60,81,71,48,119

InterPro domains:
  IPR015943 WD40/YVTN repeat-like-containing domain superfamily [G3DSA:2.130.10.10] (1-178)

Nearest PDB structures (foldseek):
  7kn8-assembly1_A  TM=6.494E-01  e=2.830E-02  Xanthomonas campestris pv. campestris str. ATCC 33913
  6mgj-assembly4_D  TM=5.986E-01  e=1.640E-02  Paenibacillus odorifer
  5wlc-assembly1_LH  TM=5.658E-01  e=1.392E-02  Saccharomyces cerevisiae BY4741
  8to0-assembly1_Bo  TM=3.543E-01  e=5.448E-02  Mus musculus
  7som-assembly1_a  TM=3.338E-01  e=3.521E-02  Chlamydomonas reinhardtii

Radius of gyration: 16.81 Å; Cα contacts (8 Å, |Δi|>4): 426; chains: 1; bounding box: 46×34×42 Å